Protein AF-0000000086159172 (afdb_homodimer)

Radius of gyration: 31.82 Å; Cα contacts (8 Å, |Δi|>4): 188; chains: 2; bounding box: 54×98×52 Å

InterPro domains:
  IPR008560 Protein of unknown function DUF842, eukaryotic [PF05811] (3-133)
  IPR008560 Protein of unknown function DUF842, eukaryotic [PTHR21096] (3-138)

Structure (mmCIF, N/CA/C/O backbone):
data_AF-0000000086159172-model_v1
#
loop_
_entity.id
_entity.type
_entity.pdbx_description
1 polymer 'Protein FAM136A'
#
loop_
_atom_site.group_PDB
_atom_site.id
_atom_site.type_symbol
_atom_site.label_atom_id
_atom_site.label_alt_id
_atom_site.label_comp_id
_atom_site.label_asym_id
_atom_site.label_entity_id
_atom_site.label_seq_id
_atom_site.pdbx_PDB_ins_code
_atom_site.Cartn_x
_atom_site.Cartn_y
_atom_site.Cartn_z
_atom_site.occupancy
_atom_site.B_iso_or_equiv
_atom_site.auth_seq_id
_atom_site.auth_comp_id
_atom_site.auth_asym_id
_atom_site.auth_atom_id
_atom_site.pdbx_PDB_model_num
ATOM 1 N N . MET A 1 1 ? -4.656 -37.125 -6.117 1 74.31 1 MET A N 1
ATOM 2 C CA . MET A 1 1 ? -3.426 -37.281 -6.883 1 74.31 1 MET A CA 1
ATOM 3 C C . MET A 1 1 ? -3.305 -36.25 -7.977 1 74.31 1 MET A C 1
ATOM 5 O O . MET A 1 1 ? -2.395 -35.406 -7.941 1 74.31 1 MET A O 1
ATOM 9 N N . ALA A 1 2 ? -4.344 -36 -8.891 1 80.5 2 ALA A N 1
ATOM 10 C CA . ALA A 1 2 ? -4.266 -35.094 -10.016 1 80.5 2 ALA A CA 1
ATOM 11 C C . ALA A 1 2 ? -4.277 -33.625 -9.539 1 80.5 2 ALA A C 1
ATOM 13 O O . ALA A 1 2 ? -3.488 -32.812 -10.016 1 80.5 2 ALA A O 1
ATOM 14 N N . GLU A 1 3 ? -4.879 -33.344 -8.484 1 85.56 3 GLU A N 1
ATOM 15 C CA . GLU A 1 3 ? -4.984 -32 -7.934 1 85.56 3 GLU A CA 1
ATOM 16 C C . GLU A 1 3 ? -3.68 -31.578 -7.273 1 85.56 3 GLU A C 1
ATOM 18 O O . GLU A 1 3 ? -3.277 -30.406 -7.375 1 85.56 3 GLU A O 1
ATOM 23 N N . GLN A 1 4 ? -3.086 -32.5 -6.629 1 91.5 4 GLN A N 1
ATOM 24 C CA . GLN A 1 4 ? -1.819 -32.219 -5.973 1 91.5 4 GLN A CA 1
ATOM 25 C C . GLN A 1 4 ? -0.724 -31.922 -6.996 1 91.5 4 GLN A C 1
ATOM 27 O O . GLN A 1 4 ? 0.09 -31.016 -6.809 1 91.5 4 GLN A O 1
ATOM 32 N N . LYS A 1 5 ? -0.8 -32.75 -8.031 1 92.62 5 LYS A N 1
ATOM 33 C CA . LYS A 1 5 ? 0.152 -32.562 -9.117 1 92.62 5 LYS A CA 1
ATOM 34 C C . LYS A 1 5 ? -0.002 -31.156 -9.727 1 92.62 5 LYS A C 1
ATOM 36 O O . LYS A 1 5 ? 0.991 -30.484 -9.992 1 92.62 5 LYS A O 1
ATOM 41 N N . LEU A 1 6 ? -1.198 -30.766 -9.891 1 93.88 6 LEU A N 1
ATOM 42 C CA . LEU A 1 6 ? -1.501 -29.438 -10.438 1 93.88 6 LEU A CA 1
ATOM 43 C C . LEU A 1 6 ? -1.021 -28.344 -9.492 1 93.88 6 LEU A C 1
ATOM 45 O O . LEU A 1 6 ? -0.331 -27.406 -9.922 1 93.88 6 LEU A O 1
ATOM 49 N N . ASN A 1 7 ? -1.371 -28.438 -8.227 1 94.31 7 ASN A N 1
ATOM 50 C CA . ASN A 1 7 ? -0.978 -27.438 -7.242 1 94.31 7 ASN A CA 1
ATOM 51 C C . ASN A 1 7 ? 0.54 -27.328 -7.125 1 94.31 7 ASN A C 1
ATOM 53 O O . ASN A 1 7 ? 1.082 -26.234 -7 1 94.31 7 ASN A O 1
ATOM 57 N N . ASP A 1 8 ? 1.201 -28.484 -7.211 1 95.5 8 ASP A N 1
ATOM 58 C CA . ASP A 1 8 ? 2.66 -28.484 -7.137 1 95.5 8 ASP A CA 1
ATOM 59 C C . ASP A 1 8 ? 3.279 -27.812 -8.352 1 95.5 8 ASP A C 1
ATOM 61 O O . ASP A 1 8 ? 4.227 -27.031 -8.219 1 95.5 8 ASP A O 1
ATOM 65 N N . ALA A 1 9 ? 2.73 -28.125 -9.461 1 95.44 9 ALA A N 1
ATOM 66 C CA . ALA A 1 9 ? 3.256 -27.547 -10.688 1 95.44 9 ALA A CA 1
ATOM 67 C C . ALA A 1 9 ? 3.045 -26.047 -10.719 1 95.44 9 ALA A C 1
ATOM 69 O O . ALA A 1 9 ? 3.945 -25.281 -11.102 1 95.44 9 ALA A O 1
ATOM 70 N N . VAL A 1 10 ? 1.89 -25.594 -10.312 1 95.56 10 VAL A N 1
ATOM 71 C CA . VAL A 1 10 ? 1.586 -24.172 -10.258 1 95.56 10 VAL A CA 1
ATOM 72 C C . VAL A 1 10 ? 2.514 -23.484 -9.258 1 95.56 10 VAL A C 1
ATOM 74 O O . VAL A 1 10 ? 3.062 -22.422 -9.539 1 95.56 10 VAL A O 1
ATOM 77 N N . SER A 1 11 ? 2.701 -24.078 -8.109 1 94.81 11 SER A N 1
ATOM 78 C CA . SER A 1 11 ? 3.58 -23.531 -7.086 1 94.81 11 SER A CA 1
ATOM 79 C C . SER A 1 11 ? 5.012 -23.406 -7.594 1 94.81 11 SER A C 1
ATOM 81 O O . SER A 1 11 ? 5.684 -22.391 -7.344 1 94.81 11 SER A O 1
ATOM 83 N N . LYS A 1 12 ? 5.43 -24.438 -8.273 1 94.62 12 LYS A N 1
ATOM 84 C CA . LYS A 1 12 ? 6.777 -24.422 -8.836 1 94.62 12 LYS A CA 1
ATOM 85 C C . LYS A 1 12 ? 6.926 -23.312 -9.875 1 94.62 12 LYS A C 1
ATOM 87 O O . LYS A 1 12 ? 7.941 -22.609 -9.898 1 94.62 12 LYS A O 1
ATOM 92 N N . MET A 1 13 ? 5.926 -23.172 -10.656 1 94.44 13 MET A N 1
ATOM 93 C CA . MET A 1 13 ? 5.949 -22.094 -11.648 1 94.44 13 MET A CA 1
ATOM 94 C C . MET A 1 13 ? 5.977 -20.734 -10.977 1 94.44 13 MET A C 1
ATOM 96 O O . MET A 1 13 ? 6.754 -19.859 -11.367 1 94.44 13 MET A O 1
ATOM 100 N N . MET A 1 14 ? 5.176 -20.547 -10.016 1 94.56 14 MET A N 1
ATOM 101 C CA . MET A 1 14 ? 5.113 -19.281 -9.289 1 94.56 14 MET A CA 1
ATOM 102 C C . MET A 1 14 ? 6.445 -18.969 -8.617 1 94.56 14 MET A C 1
ATOM 104 O O . MET A 1 14 ? 6.879 -17.812 -8.602 1 94.56 14 MET A O 1
ATOM 108 N N . ASP A 1 15 ? 7.035 -19.969 -8.086 1 93.69 15 ASP A N 1
ATOM 109 C CA . ASP A 1 15 ? 8.336 -19.797 -7.441 1 93.69 15 ASP A CA 1
ATOM 110 C C . ASP A 1 15 ? 9.398 -19.406 -8.453 1 93.69 15 ASP A C 1
ATOM 112 O O . ASP A 1 15 ? 10.203 -18.5 -8.195 1 93.69 15 ASP A O 1
ATOM 116 N N . SER A 1 16 ? 9.352 -20.078 -9.5 1 93.06 16 SER A N 1
ATOM 117 C CA . SER A 1 16 ? 10.289 -19.75 -10.57 1 93.06 16 SER A CA 1
ATOM 118 C C . SER A 1 16 ? 10.086 -18.328 -11.062 1 93.06 16 SER A C 1
ATOM 120 O O . SER A 1 16 ? 11.047 -17.562 -11.188 1 93.06 16 SER A O 1
ATOM 122 N N . LEU A 1 17 ? 8.875 -17.953 -11.281 1 93.94 17 LEU A N 1
ATOM 123 C CA . LEU A 1 17 ? 8.531 -16.609 -11.727 1 93.94 17 LEU A CA 1
ATOM 124 C C . LEU A 1 17 ? 8.984 -15.562 -10.703 1 93.94 17 LEU A C 1
ATOM 126 O O . LEU A 1 17 ? 9.547 -14.531 -11.07 1 93.94 17 LEU A O 1
ATOM 130 N N . ASP A 1 18 ? 8.742 -15.828 -9.516 1 93.62 18 ASP A N 1
ATOM 131 C CA . ASP A 1 18 ? 9.133 -14.914 -8.445 1 93.62 18 ASP A CA 1
ATOM 132 C C . ASP A 1 18 ? 10.648 -14.719 -8.406 1 93.62 18 ASP A C 1
ATOM 134 O O . ASP A 1 18 ? 11.133 -13.586 -8.453 1 93.62 18 ASP A O 1
ATOM 138 N N . ARG A 1 19 ? 11.359 -15.781 -8.461 1 93.12 19 ARG A N 1
ATOM 139 C CA . ARG A 1 19 ? 12.812 -15.758 -8.281 1 93.12 19 ARG A CA 1
ATOM 140 C C . ARG A 1 19 ? 13.5 -15.203 -9.523 1 93.12 19 ARG A C 1
ATOM 142 O O . ARG A 1 19 ? 14.453 -14.422 -9.414 1 93.12 19 ARG A O 1
ATOM 149 N N . LYS A 1 20 ? 12.93 -15.516 -10.586 1 91.94 20 LYS A N 1
ATOM 150 C CA . LYS A 1 20 ? 13.664 -15.203 -11.805 1 91.94 20 LYS A CA 1
ATOM 151 C C . LYS A 1 20 ? 13.203 -13.867 -12.398 1 91.94 20 LYS A C 1
ATOM 153 O O . LYS A 1 20 ? 13.953 -13.211 -13.117 1 91.94 20 LYS A O 1
ATOM 158 N N . VAL A 1 21 ? 12.016 -13.516 -12.047 1 92.75 21 VAL A N 1
ATOM 159 C CA . VAL A 1 21 ? 11.469 -12.398 -12.805 1 92.75 21 VAL A CA 1
ATOM 160 C C . VAL A 1 21 ? 10.969 -11.32 -11.852 1 92.75 21 VAL A C 1
ATOM 162 O O . VAL A 1 21 ? 11.438 -10.18 -11.875 1 92.75 21 VAL A O 1
ATOM 165 N N . LEU A 1 22 ? 10.086 -11.625 -10.945 1 94 22 LEU A N 1
ATOM 166 C CA . LEU A 1 22 ? 9.312 -10.648 -10.195 1 94 22 LEU A CA 1
ATOM 167 C C . LEU A 1 22 ? 10.172 -9.984 -9.125 1 94 22 LEU A C 1
ATOM 169 O O . LEU A 1 22 ? 9.984 -8.805 -8.812 1 94 22 LEU A O 1
ATOM 173 N N . ARG A 1 23 ? 11.156 -10.656 -8.586 1 94.31 23 ARG A N 1
ATOM 174 C CA . ARG A 1 23 ? 11.992 -10.102 -7.531 1 94.31 23 ARG A CA 1
ATOM 175 C C . ARG A 1 23 ? 12.805 -8.914 -8.047 1 94.31 23 ARG A C 1
ATOM 177 O O . ARG A 1 23 ? 12.844 -7.859 -7.41 1 94.31 23 ARG A O 1
ATOM 184 N N . ASP A 1 24 ? 13.391 -9.156 -9.195 1 93.62 24 ASP A N 1
ATOM 185 C CA . ASP A 1 24 ? 14.188 -8.07 -9.766 1 93.62 24 ASP A CA 1
ATOM 186 C C . ASP A 1 24 ? 13.297 -6.879 -10.133 1 93.62 24 ASP A C 1
ATOM 188 O O . ASP A 1 24 ? 13.703 -5.727 -9.961 1 93.62 24 ASP A O 1
ATOM 192 N N . PHE A 1 25 ? 12.203 -7.219 -10.641 1 94.12 25 PHE A N 1
ATOM 193 C CA . PHE A 1 25 ? 11.258 -6.172 -11 1 94.12 25 PHE A CA 1
ATOM 194 C C . PHE A 1 25 ? 10.812 -5.391 -9.773 1 94.12 25 PHE A C 1
ATOM 196 O O . PHE A 1 25 ? 10.805 -4.16 -9.781 1 94.12 25 PHE A O 1
ATOM 203 N N . GLN A 1 26 ? 10.43 -5.992 -8.688 1 94.75 26 GLN A N 1
ATOM 204 C CA . GLN A 1 26 ? 10.023 -5.367 -7.438 1 94.75 26 GLN A CA 1
ATOM 205 C C . GLN A 1 26 ? 11.148 -4.523 -6.852 1 94.75 26 GLN A C 1
ATOM 207 O O . GLN A 1 26 ? 10.93 -3.387 -6.43 1 94.75 26 GLN A O 1
ATOM 212 N N . LYS A 1 27 ? 12.391 -5.113 -6.902 1 96.06 27 LYS A N 1
ATOM 213 C CA . LYS A 1 27 ? 13.555 -4.375 -6.41 1 96.06 27 LYS A CA 1
ATOM 214 C C . LYS A 1 27 ? 13.734 -3.068 -7.172 1 96.06 27 LYS A C 1
ATOM 216 O O . LYS A 1 27 ? 13.93 -2.012 -6.566 1 96.06 27 LYS A O 1
ATOM 221 N N . SER A 1 28 ? 13.711 -3.217 -8.445 1 95.31 28 SER A N 1
ATOM 222 C CA . SER A 1 28 ? 13.875 -2.023 -9.266 1 95.31 28 SER A CA 1
ATOM 223 C C . SER A 1 28 ? 12.82 -0.975 -8.938 1 95.31 28 SER A C 1
ATOM 225 O O . SER A 1 28 ? 13.094 0.226 -8.984 1 95.31 28 SER A O 1
ATOM 227 N N . GLY A 1 29 ? 11.57 -1.458 -8.688 1 95.38 29 GLY A N 1
ATOM 228 C CA . GLY A 1 29 ? 10.508 -0.55 -8.305 1 95.38 29 GLY A CA 1
ATOM 229 C C . GLY A 1 29 ? 10.797 0.192 -7.012 1 95.38 29 GLY A C 1
ATOM 230 O O . GLY A 1 29 ? 10.539 1.393 -6.91 1 95.38 29 GLY A O 1
ATOM 231 N N . TYR A 1 30 ? 11.328 -0.461 -6.031 1 96.75 30 TYR A N 1
ATOM 232 C CA . TYR A 1 30 ? 11.672 0.16 -4.758 1 96.75 30 TYR A CA 1
ATOM 233 C C . TYR A 1 30 ? 12.828 1.145 -4.926 1 96.75 30 TYR A C 1
ATOM 235 O O . TYR A 1 30 ? 12.812 2.229 -4.336 1 96.75 30 TYR A O 1
ATOM 243 N N . VAL A 1 31 ? 13.812 0.765 -5.742 1 97 31 VAL A N 1
ATOM 244 C CA . VAL A 1 31 ? 14.938 1.655 -6.023 1 97 31 VAL A CA 1
ATOM 245 C C . VAL A 1 31 ? 14.43 2.918 -6.715 1 97 31 VAL A C 1
ATOM 247 O O . VAL A 1 31 ? 14.844 4.031 -6.371 1 97 31 VAL A O 1
ATOM 250 N N . CYS A 1 32 ? 13.625 2.686 -7.656 1 96.38 32 CYS A N 1
ATOM 251 C CA . CYS A 1 32 ? 13.016 3.809 -8.359 1 96.38 32 CYS A CA 1
ATOM 252 C C . CYS A 1 32 ? 12.297 4.734 -7.383 1 96.38 32 CYS A C 1
ATOM 254 O O . CYS A 1 32 ? 12.477 5.949 -7.43 1 96.38 32 CYS A O 1
ATOM 256 N N . ALA A 1 33 ? 11.453 4.195 -6.477 1 96.94 33 ALA A N 1
ATOM 257 C CA . ALA A 1 33 ? 10.703 4.977 -5.496 1 96.94 33 ALA A CA 1
ATOM 258 C C . ALA A 1 33 ? 11.648 5.75 -4.574 1 96.94 33 ALA A C 1
ATOM 260 O O . ALA A 1 33 ? 11.398 6.914 -4.262 1 96.94 33 ALA A O 1
ATOM 261 N N . ALA A 1 34 ? 12.742 5.109 -4.172 1 96.88 34 ALA A N 1
ATOM 262 C CA . ALA A 1 34 ? 13.719 5.773 -3.311 1 96.88 34 ALA A CA 1
ATOM 263 C C . ALA A 1 34 ? 14.328 6.988 -4.008 1 96.88 34 ALA A C 1
ATOM 265 O O . ALA A 1 34 ? 14.547 8.023 -3.377 1 96.88 34 ALA A O 1
ATOM 266 N N . LYS A 1 35 ? 14.539 6.891 -5.281 1 97.38 35 LYS A N 1
ATOM 267 C CA . LYS A 1 35 ? 15.172 7.957 -6.047 1 97.38 35 LYS A CA 1
ATOM 268 C C . LYS A 1 35 ? 14.281 9.195 -6.113 1 97.38 35 LYS A C 1
ATOM 270 O O . LYS A 1 35 ? 14.773 10.312 -6.297 1 97.38 35 LYS A O 1
ATOM 275 N N . CYS A 1 36 ? 12.969 9 -6.008 1 97.06 36 CYS A N 1
ATOM 276 C CA . CYS A 1 36 ? 12.047 10.125 -6.039 1 97.06 36 CYS A CA 1
ATOM 277 C C . CYS A 1 36 ? 12.344 11.102 -4.906 1 97.06 36 CYS A C 1
ATOM 279 O O . CYS A 1 36 ? 12.109 12.305 -5.043 1 97.06 36 CYS A O 1
ATOM 281 N N . PHE A 1 37 ? 12.93 10.664 -3.852 1 96.31 37 PHE A N 1
ATOM 282 C CA . PHE A 1 37 ? 13.133 11.469 -2.654 1 96.31 37 PHE A CA 1
ATOM 283 C C . PHE A 1 37 ? 14.477 12.195 -2.713 1 96.31 37 PHE A C 1
ATOM 285 O O . PHE A 1 37 ? 14.789 12.992 -1.831 1 96.31 37 PHE A O 1
ATOM 292 N N . ASP A 1 38 ? 15.227 11.93 -3.734 1 95.25 38 ASP A N 1
ATOM 293 C CA . ASP A 1 38 ? 16.5 12.625 -3.926 1 95.25 38 ASP A CA 1
ATOM 294 C C . ASP A 1 38 ? 16.266 14.023 -4.492 1 95.25 38 ASP A C 1
ATOM 296 O O . ASP A 1 38 ? 17.172 14.859 -4.484 1 95.25 38 ASP A O 1
ATOM 300 N N . ASN A 1 39 ? 15.031 14.203 -4.906 1 93.12 39 ASN A N 1
ATOM 301 C CA . ASN A 1 39 ? 14.695 15.516 -5.457 1 93.12 39 ASN A CA 1
ATOM 302 C C . ASN A 1 39 ? 14.211 16.469 -4.371 1 93.12 39 ASN A C 1
ATOM 304 O O . ASN A 1 39 ? 13.008 16.594 -4.129 1 93.12 39 ASN A O 1
ATOM 308 N N . LYS A 1 40 ? 15.086 17.312 -3.859 1 89.75 40 LYS A N 1
ATOM 309 C CA . LYS A 1 40 ? 14.82 18.141 -2.686 1 89.75 40 LYS A CA 1
ATOM 310 C C . LYS A 1 40 ? 13.914 19.312 -3.035 1 89.75 40 LYS A C 1
ATOM 312 O O . LYS A 1 40 ? 13.234 19.859 -2.162 1 89.75 40 LYS A O 1
ATOM 317 N N . GLY A 1 41 ? 13.898 19.656 -4.289 1 91.19 41 GLY A N 1
ATOM 318 C CA . GLY A 1 41 ? 13.102 20.812 -4.699 1 91.19 41 GLY A CA 1
ATOM 319 C C . GLY A 1 41 ? 11.656 20.469 -4.984 1 91.19 41 GLY A C 1
ATOM 320 O O . GLY A 1 41 ? 10.812 21.359 -5.145 1 91.19 41 GLY A O 1
ATOM 321 N N . TRP A 1 42 ? 11.328 19.25 -5.031 1 93.69 42 TRP A N 1
ATOM 322 C CA . TRP A 1 42 ? 9.977 18.828 -5.355 1 93.69 42 TRP A CA 1
ATOM 323 C C . TRP A 1 42 ? 9.047 19 -4.164 1 93.69 42 TRP A C 1
ATOM 325 O O . TRP A 1 42 ? 9.469 18.906 -3.012 1 93.69 42 TRP A O 1
ATOM 335 N N . ASN A 1 43 ? 7.867 19.344 -4.461 1 92.38 43 ASN A N 1
ATOM 336 C CA . ASN A 1 43 ? 6.863 19.344 -3.406 1 92.38 43 ASN A CA 1
ATOM 337 C C . ASN A 1 43 ? 6.285 17.953 -3.182 1 92.38 43 ASN A C 1
ATOM 339 O O . ASN A 1 43 ? 6.637 17 -3.889 1 92.38 43 ASN A O 1
ATOM 343 N N . THR A 1 44 ? 5.387 17.797 -2.264 1 90.38 44 THR A N 1
ATOM 344 C CA . THR A 1 44 ? 4.836 16.516 -1.859 1 90.38 44 THR A CA 1
ATOM 345 C C . THR A 1 44 ? 4.105 15.844 -3.021 1 90.38 44 THR A C 1
ATOM 347 O O . THR A 1 44 ? 4.223 14.633 -3.229 1 90.38 44 THR A O 1
ATOM 350 N N . GLU A 1 45 ? 3.354 16.609 -3.721 1 92.88 45 GLU A N 1
AT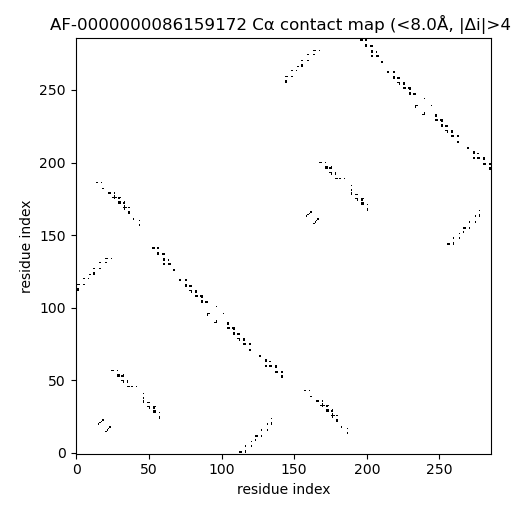OM 351 C CA . GLU A 1 45 ? 2.582 16.078 -4.836 1 92.88 45 GLU A CA 1
ATOM 352 C C . GLU A 1 45 ? 3.498 15.523 -5.926 1 92.88 45 GLU A C 1
ATOM 354 O O . GLU A 1 45 ? 3.24 14.445 -6.477 1 92.88 45 GLU A O 1
ATOM 359 N N . GLN A 1 46 ? 4.531 16.234 -6.203 1 95.62 46 GLN A N 1
ATOM 360 C CA . GLN A 1 46 ? 5.5 15.797 -7.203 1 95.62 46 GLN A CA 1
ATOM 361 C C . GLN A 1 46 ? 6.168 14.492 -6.777 1 95.62 4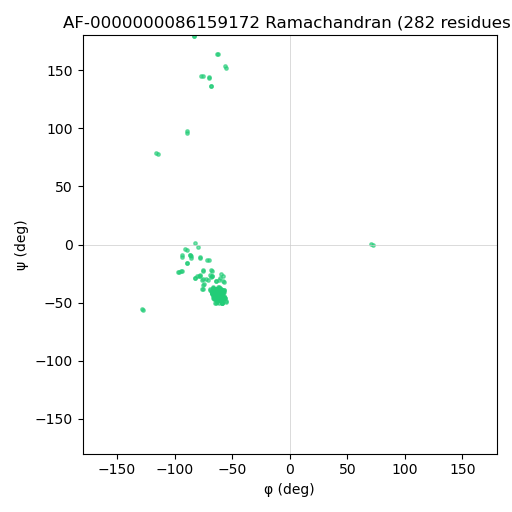6 GLN A C 1
ATOM 363 O O . GLN A 1 46 ? 6.344 13.578 -7.59 1 95.62 46 GLN A O 1
ATOM 368 N N . ILE A 1 47 ? 6.5 14.391 -5.531 1 95.75 47 ILE A N 1
ATOM 369 C CA . ILE A 1 47 ? 7.109 13.172 -5 1 95.75 47 ILE A CA 1
ATOM 370 C C . ILE A 1 47 ? 6.113 12.023 -5.074 1 95.75 47 ILE A C 1
ATOM 372 O O . ILE A 1 47 ? 6.453 10.93 -5.531 1 95.75 47 ILE A O 1
ATOM 376 N N . GLN A 1 48 ? 4.883 12.289 -4.656 1 93.88 48 GLN A N 1
ATOM 377 C CA . GLN A 1 48 ? 3.846 11.266 -4.699 1 93.88 48 GLN A CA 1
ATOM 378 C C . GLN A 1 48 ? 3.627 10.766 -6.121 1 93.88 48 GLN A C 1
ATOM 380 O O . GLN A 1 48 ? 3.494 9.562 -6.348 1 93.88 48 GLN A O 1
ATOM 385 N N . ASN A 1 49 ? 3.596 11.625 -7.082 1 96.5 49 ASN A N 1
ATOM 386 C CA . ASN A 1 49 ? 3.443 11.25 -8.484 1 96.5 49 ASN A CA 1
ATOM 387 C C . ASN A 1 49 ? 4.617 10.398 -8.961 1 96.5 49 ASN A C 1
ATOM 389 O O . ASN A 1 49 ? 4.43 9.438 -9.711 1 96.5 49 ASN A O 1
ATOM 393 N N . CYS A 1 50 ? 5.789 10.805 -8.594 1 96.62 50 CYS A N 1
ATOM 394 C CA . CYS A 1 50 ? 6.992 10.047 -8.922 1 96.62 50 CYS A CA 1
ATOM 395 C C . CYS A 1 50 ? 6.922 8.641 -8.344 1 96.62 50 CYS A C 1
ATOM 397 O O . CYS A 1 50 ? 7.18 7.66 -9.055 1 96.62 50 CYS A O 1
ATOM 399 N N . VAL A 1 51 ? 6.562 8.508 -7.094 1 96.44 51 VAL A N 1
ATOM 400 C CA . VAL A 1 51 ? 6.461 7.211 -6.438 1 96.44 51 VAL A CA 1
ATOM 401 C C . VAL A 1 51 ? 5.395 6.363 -7.125 1 96.44 51 VAL A C 1
ATOM 403 O O . VAL A 1 51 ? 5.594 5.168 -7.355 1 96.44 51 VAL A O 1
ATOM 406 N N . GLU A 1 52 ? 4.32 6.969 -7.484 1 95.12 52 GLU A N 1
ATOM 407 C CA . GLU A 1 52 ? 3.248 6.262 -8.18 1 95.12 52 GLU A CA 1
ATOM 408 C C . GLU A 1 52 ? 3.723 5.723 -9.523 1 95.12 52 GLU A C 1
ATOM 410 O O . GLU A 1 52 ? 3.352 4.617 -9.922 1 95.12 52 GLU A O 1
ATOM 415 N N . ARG A 1 53 ? 4.504 6.477 -10.188 1 94 53 ARG A N 1
ATOM 416 C CA . ARG A 1 53 ? 5.051 6.047 -11.469 1 94 53 ARG A CA 1
ATOM 417 C C . ARG A 1 53 ? 5.965 4.84 -11.305 1 94 53 ARG A C 1
ATOM 419 O O . ARG A 1 53 ? 6.074 4.008 -12.203 1 94 53 ARG A O 1
ATOM 426 N N . CYS A 1 54 ? 6.586 4.82 -10.164 1 94.25 54 CYS A N 1
ATOM 427 C CA . CYS A 1 54 ? 7.469 3.697 -9.883 1 94.25 54 CYS A CA 1
ATOM 428 C C . CYS A 1 54 ? 6.668 2.465 -9.477 1 94.25 54 CYS A C 1
ATOM 430 O O . CYS A 1 54 ? 7.105 1.334 -9.703 1 94.25 54 CYS A O 1
ATOM 432 N N . GLN A 1 55 ? 5.504 2.654 -8.922 1 92.56 55 GLN A N 1
ATOM 433 C CA . GLN A 1 55 ? 4.727 1.547 -8.375 1 92.56 55 GLN A CA 1
ATOM 434 C C . GLN A 1 55 ? 3.742 1.006 -9.414 1 92.56 55 GLN A C 1
ATOM 436 O O . GLN A 1 55 ? 3.365 -0.167 -9.359 1 92.56 55 GLN A O 1
ATOM 441 N N . MET A 1 56 ? 3.396 1.818 -10.391 1 92.81 56 MET A N 1
ATOM 442 C CA . MET A 1 56 ? 2.346 1.48 -11.352 1 92.81 56 MET A CA 1
ATOM 443 C C . MET A 1 56 ? 2.738 0.262 -12.18 1 92.81 56 MET A C 1
ATOM 445 O O . MET A 1 56 ? 1.932 -0.651 -12.367 1 92.81 56 MET A O 1
ATOM 449 N N . PRO A 1 57 ? 3.969 0.163 -12.648 1 92.81 57 PRO A N 1
ATOM 450 C CA . PRO A 1 57 ? 4.344 -1.02 -13.422 1 92.81 57 PRO A CA 1
ATOM 451 C C . PRO A 1 57 ? 4.16 -2.32 -12.648 1 92.81 57 PRO A C 1
ATOM 453 O O . PRO A 1 57 ? 3.693 -3.316 -13.203 1 92.81 57 PRO A O 1
ATOM 456 N N . MET A 1 58 ? 4.504 -2.303 -11.391 1 91.12 58 MET A N 1
ATOM 457 C CA . MET A 1 58 ? 4.336 -3.492 -10.562 1 91.12 58 MET A CA 1
ATOM 458 C C . MET A 1 58 ? 2.865 -3.871 -10.445 1 91.12 58 MET A C 1
ATOM 460 O O . MET A 1 58 ? 2.516 -5.051 -10.523 1 91.12 58 MET A O 1
ATOM 464 N N . GLN A 1 59 ? 2.07 -2.895 -10.305 1 92.75 59 GLN A N 1
ATOM 465 C CA . GLN A 1 59 ? 0.636 -3.143 -10.219 1 92.75 59 GLN A CA 1
ATOM 466 C C . GLN A 1 59 ? 0.098 -3.723 -11.523 1 92.75 59 GLN A C 1
ATOM 468 O O . GLN A 1 59 ? -0.742 -4.625 -11.508 1 92.75 59 GLN A O 1
ATOM 473 N N . GLN A 1 60 ? 0.595 -3.256 -12.586 1 92.56 60 GLN A N 1
ATOM 474 C CA . GLN A 1 60 ? 0.168 -3.75 -13.891 1 92.56 60 GLN A CA 1
ATOM 475 C C . GLN A 1 60 ? 0.551 -5.215 -14.078 1 92.56 60 GLN A C 1
ATOM 477 O O . GLN A 1 60 ? -0.264 -6.023 -14.531 1 92.56 60 GLN A O 1
ATOM 482 N N . VAL A 1 61 ? 1.752 -5.496 -13.719 1 94.38 61 VAL A N 1
ATOM 483 C CA . VAL A 1 61 ? 2.232 -6.867 -13.867 1 94.38 61 VAL A CA 1
ATOM 484 C C . VAL A 1 61 ? 1.44 -7.793 -12.945 1 94.38 61 VAL A C 1
ATOM 486 O O . VAL A 1 61 ? 1.075 -8.906 -13.336 1 94.38 61 VAL A O 1
ATOM 489 N N . GLN A 1 62 ? 1.184 -7.359 -11.781 1 93.31 62 GLN A N 1
ATOM 490 C CA . GLN A 1 62 ? 0.389 -8.141 -10.844 1 93.31 62 GLN A CA 1
ATOM 491 C C . GLN A 1 62 ? -1.017 -8.391 -11.383 1 93.31 62 GLN A C 1
ATOM 493 O O . GLN A 1 62 ? -1.549 -9.492 -11.258 1 93.31 62 GLN A O 1
ATOM 498 N N . GLY A 1 63 ? -1.556 -7.309 -11.945 1 94.31 63 GLY A N 1
ATOM 499 C CA . GLY A 1 63 ? -2.852 -7.477 -12.586 1 94.31 63 GLY A CA 1
ATOM 500 C C . GLY A 1 63 ? -2.826 -8.461 -13.742 1 94.31 63 GLY A C 1
ATOM 501 O O . GLY A 1 63 ? -3.709 -9.312 -13.859 1 94.31 63 GLY A O 1
ATOM 502 N N . TYR A 1 64 ? -1.833 -8.391 -14.594 1 94.62 64 TYR A N 1
ATOM 503 C CA . TYR A 1 64 ? -1.664 -9.297 -15.719 1 94.62 64 TYR A CA 1
ATOM 504 C C . TYR A 1 64 ? -1.555 -10.742 -15.242 1 94.62 64 TYR A C 1
ATOM 506 O O . TYR A 1 64 ? -2.23 -11.633 -15.773 1 94.62 64 TYR A O 1
ATOM 514 N N . LEU A 1 65 ? -0.686 -10.977 -14.281 1 95.56 65 LEU A N 1
ATOM 515 C CA . LEU A 1 65 ? -0.49 -12.312 -13.719 1 95.56 65 LEU A CA 1
ATOM 516 C C . LEU A 1 65 ? -1.799 -12.867 -13.172 1 95.56 65 LEU A C 1
ATOM 518 O O . LEU A 1 65 ? -2.131 -14.031 -13.406 1 95.56 65 LEU A O 1
ATOM 522 N N . GLN A 1 66 ? -2.527 -12.047 -12.43 1 95.44 66 GLN A N 1
ATOM 523 C CA . GLN A 1 66 ? -3.811 -12.469 -11.875 1 95.44 66 GLN A CA 1
ATOM 524 C C . GLN A 1 66 ? -4.777 -12.875 -12.984 1 95.44 66 GLN A C 1
ATOM 526 O O . GLN A 1 66 ? -5.477 -13.891 -12.867 1 95.44 66 GLN A O 1
ATOM 531 N N . ASN A 1 67 ? -4.789 -12.109 -14.016 1 96.19 67 ASN A N 1
ATOM 532 C CA . ASN A 1 67 ? -5.66 -12.414 -15.148 1 96.19 67 ASN A CA 1
ATOM 533 C C . ASN A 1 67 ? -5.27 -13.727 -15.82 1 96.19 67 ASN A C 1
ATOM 535 O O . ASN A 1 67 ? -6.133 -14.531 -16.172 1 96.19 67 ASN A O 1
ATOM 539 N N . GLU A 1 68 ? -3.99 -13.914 -15.992 1 95.75 68 GLU A N 1
ATOM 540 C CA . GLU A 1 68 ? -3.5 -15.156 -16.578 1 95.75 68 GLU A CA 1
ATOM 541 C C . GLU A 1 68 ? -3.891 -16.359 -15.727 1 95.75 68 GLU A C 1
ATOM 543 O O . GLU A 1 68 ? -4.328 -17.391 -16.25 1 95.75 68 GLU A O 1
ATOM 548 N N . MET A 1 69 ? -3.783 -16.203 -14.461 1 95.5 69 MET A N 1
ATOM 549 C CA . MET A 1 69 ? -4.113 -17.297 -13.539 1 95.5 69 MET A CA 1
ATOM 550 C C . MET A 1 69 ? -5.613 -17.562 -13.539 1 95.5 69 MET A C 1
ATOM 552 O O . MET A 1 69 ? -6.039 -18.719 -13.477 1 95.5 69 MET A O 1
ATOM 556 N N . GLN A 1 70 ? -6.359 -16.516 -13.609 1 96.56 70 GLN A N 1
ATOM 557 C CA . GLN A 1 70 ? -7.809 -16.672 -13.68 1 96.56 70 GLN A CA 1
ATOM 558 C C . GLN A 1 70 ? -8.219 -17.406 -14.953 1 96.56 70 GLN A C 1
ATOM 560 O O . GLN A 1 70 ? -9.07 -18.312 -14.906 1 96.56 70 GLN A O 1
ATOM 565 N N . SER A 1 71 ? -7.641 -17.031 -16.031 1 96.06 71 SER A N 1
ATOM 566 C CA . SER A 1 71 ? -7.902 -17.703 -17.297 1 96.06 71 SER A CA 1
ATOM 567 C C . SER A 1 71 ? -7.535 -19.188 -17.219 1 96.06 71 SER A C 1
ATOM 569 O O . SER A 1 71 ? -8.305 -20.047 -17.656 1 96.06 71 SER A O 1
ATOM 571 N N . PHE A 1 72 ? -6.375 -19.453 -16.672 1 96.75 72 PHE A N 1
ATOM 572 C CA . PHE A 1 72 ? -5.922 -20.828 -16.484 1 96.75 72 PHE A CA 1
ATOM 573 C C . PHE A 1 72 ? -6.934 -21.625 -15.672 1 96.75 72 PHE A C 1
ATOM 575 O O . PHE A 1 72 ? -7.32 -22.734 -16.062 1 96.75 72 PHE A O 1
ATOM 582 N N . GLN A 1 73 ? -7.387 -21.078 -14.633 1 94.75 73 GLN A N 1
ATOM 583 C CA . GLN A 1 73 ? -8.336 -21.75 -13.75 1 94.75 73 GLN A CA 1
ATOM 584 C C . GLN A 1 73 ? -9.68 -21.938 -14.438 1 94.75 73 GLN A C 1
ATOM 586 O O . GLN A 1 73 ? -10.32 -22.984 -14.281 1 94.75 73 GLN A O 1
ATOM 591 N N . ASN A 1 74 ? -10.156 -20.906 -15.188 1 96.69 74 ASN A N 1
ATOM 592 C CA . ASN A 1 74 ? -11.406 -21 -15.938 1 96.69 74 ASN A CA 1
ATOM 593 C C . ASN A 1 74 ? -11.359 -22.141 -16.953 1 96.69 74 ASN A C 1
ATOM 595 O O . ASN A 1 74 ? -12.32 -22.891 -17.094 1 96.69 74 ASN A O 1
ATOM 599 N N . ARG A 1 75 ? -10.266 -22.25 -17.641 1 95.62 75 ARG A N 1
ATOM 600 C CA . ARG A 1 75 ? -10.094 -23.312 -18.625 1 95.62 75 ARG A CA 1
ATOM 601 C C . ARG A 1 75 ? -10.109 -24.688 -17.969 1 95.62 75 ARG A C 1
ATOM 603 O O . ARG A 1 75 ? -10.727 -25.625 -18.484 1 95.62 75 ARG A O 1
ATOM 610 N N . LEU A 1 76 ? -9.438 -24.781 -16.859 1 95.06 76 LEU A N 1
ATOM 611 C CA . LEU A 1 76 ? -9.43 -26.031 -16.109 1 95.06 76 LEU A CA 1
ATOM 612 C C . LEU A 1 76 ? -10.828 -26.391 -15.641 1 95.06 76 LEU A C 1
ATOM 614 O O . LEU A 1 76 ? -11.234 -27.562 -15.719 1 95.06 76 LEU A O 1
ATOM 618 N N . GLN A 1 77 ? -11.547 -25.438 -15.141 1 95.38 77 GLN A N 1
ATOM 619 C CA . GLN A 1 77 ? -12.914 -25.656 -14.672 1 95.38 77 GLN A CA 1
ATOM 620 C C . GLN A 1 77 ? -13.812 -26.125 -15.805 1 95.38 77 GLN A C 1
ATOM 622 O O . GLN A 1 77 ? -14.625 -27.031 -15.617 1 95.38 77 GLN A O 1
ATOM 627 N N . ARG A 1 78 ? -13.68 -25.516 -16.969 1 96.25 78 ARG A N 1
ATOM 628 C CA . ARG A 1 78 ? -14.461 -25.938 -18.125 1 96.25 78 ARG A CA 1
ATOM 629 C C . ARG A 1 78 ? -14.164 -27.391 -18.484 1 96.25 78 ARG A C 1
ATOM 631 O O . ARG A 1 78 ? -15.086 -28.156 -18.781 1 96.25 78 ARG A O 1
ATOM 638 N N . CYS A 1 79 ? -12.906 -27.719 -18.484 1 96 79 CYS A N 1
ATOM 639 C CA . CYS A 1 79 ? -12.508 -29.094 -18.766 1 96 79 CYS A CA 1
ATOM 640 C C . CYS A 1 79 ? -13.125 -30.047 -17.766 1 96 79 CYS A C 1
ATOM 642 O O . CYS A 1 79 ? -13.633 -31.109 -18.125 1 96 79 CYS A O 1
ATOM 644 N N . ALA A 1 80 ? -13.141 -29.656 -16.453 1 94.44 80 ALA A N 1
ATOM 645 C CA . ALA A 1 80 ? -13.703 -30.484 -15.391 1 94.44 80 ALA A CA 1
ATOM 646 C C . ALA A 1 80 ? -15.219 -30.641 -15.562 1 94.44 80 ALA A C 1
ATOM 648 O O . ALA A 1 80 ? -15.766 -31.719 -15.328 1 94.44 80 ALA A O 1
ATOM 649 N N . MET A 1 81 ? -15.883 -29.609 -15.961 1 96 81 MET A N 1
ATOM 650 C CA . MET A 1 81 ? -17.312 -29.641 -16.188 1 96 81 MET A CA 1
ATOM 651 C C . MET A 1 81 ? -17.656 -30.594 -17.344 1 96 81 MET A C 1
ATOM 653 O O . MET A 1 81 ? -18.672 -31.281 -17.297 1 96 81 MET A O 1
ATOM 657 N N . GLU A 1 82 ? -16.828 -30.625 -18.406 1 96.06 82 GLU A N 1
ATOM 658 C CA . GLU A 1 82 ? -17.016 -31.578 -19.516 1 96.06 82 GLU A CA 1
ATOM 659 C C . GLU A 1 82 ? -16.938 -33.031 -19.031 1 96.06 82 GLU A C 1
ATOM 661 O O . GLU A 1 82 ? -17.719 -33.875 -19.453 1 96.06 82 GLU A O 1
ATOM 666 N N . CYS A 1 83 ? -15.984 -33.281 -18.109 1 95.19 83 CYS A N 1
ATOM 667 C CA . CYS A 1 83 ? -15.883 -34.594 -17.531 1 95.19 83 CYS A CA 1
ATOM 668 C C . CYS A 1 83 ? -17.141 -34.938 -16.734 1 95.19 83 CYS A C 1
ATOM 670 O O . CYS A 1 83 ? -17.641 -36.062 -16.812 1 95.19 83 CYS A O 1
ATOM 672 N N . GLN A 1 84 ? -17.703 -34.031 -16.047 1 94.06 84 GLN A N 1
ATOM 673 C CA . GLN A 1 84 ? -18.922 -34.25 -15.281 1 94.06 84 GLN A CA 1
ATOM 674 C C . GLN A 1 84 ? -20.109 -34.531 -16.203 1 94.06 84 GLN A C 1
ATOM 676 O O . GLN A 1 84 ? -20.906 -35.406 -15.938 1 94.06 84 GLN A O 1
ATOM 681 N N . ASP A 1 85 ? -20.234 -33.719 -17.25 1 95.5 85 ASP A N 1
ATOM 682 C CA . ASP A 1 85 ? -21.297 -33.938 -18.234 1 95.5 85 ASP A CA 1
ATOM 683 C C . ASP A 1 85 ? -21.219 -35.312 -18.859 1 95.5 85 ASP A C 1
ATOM 685 O O . ASP A 1 85 ? -22.219 -36 -18.984 1 95.5 85 ASP A O 1
ATOM 689 N N . ARG A 1 86 ? -19.984 -35.812 -19.188 1 94.25 86 ARG A N 1
ATOM 690 C CA . ARG A 1 86 ? -19.781 -37.156 -19.766 1 94.25 86 ARG A CA 1
ATOM 691 C C . ARG A 1 86 ? -20.219 -38.25 -18.781 1 94.25 86 ARG A C 1
ATOM 693 O O . ARG A 1 86 ? -20.812 -39.219 -19.172 1 94.25 86 ARG A O 1
ATOM 700 N N . ALA A 1 87 ? -19.906 -37.969 -17.5 1 92.69 87 ALA A N 1
ATOM 701 C CA . ALA A 1 87 ? -20.312 -38.906 -16.469 1 92.69 87 ALA A CA 1
ATOM 702 C C . ALA A 1 87 ? -21.844 -38.969 -16.359 1 92.69 87 ALA A C 1
ATOM 704 O O . ALA A 1 87 ? -22.422 -40.031 -16.266 1 92.69 87 ALA A O 1
ATOM 705 N N . ARG A 1 88 ? -22.453 -37.844 -16.438 1 91.5 88 ARG A N 1
ATOM 706 C CA . ARG A 1 88 ? -23.906 -37.781 -16.375 1 91.5 88 ARG A CA 1
ATOM 707 C C . ARG A 1 88 ? -24.547 -38.469 -17.578 1 91.5 88 ARG A C 1
ATOM 709 O O . ARG A 1 88 ? -25.547 -39.188 -17.438 1 91.5 88 ARG A O 1
ATOM 716 N N . ASP A 1 89 ? -23.984 -38.281 -18.703 1 92.19 89 ASP A N 1
ATOM 717 C CA . ASP A 1 89 ? -24.484 -38.875 -19.938 1 92.19 89 ASP A CA 1
ATOM 718 C C . ASP A 1 89 ? -24.328 -40.375 -19.953 1 92.19 89 ASP A C 1
ATOM 720 O O . ASP A 1 89 ? -25.016 -41.062 -20.703 1 92.19 89 ASP A O 1
ATOM 724 N N . SER A 1 90 ? -23.391 -40.906 -19.156 1 90.88 90 SER A N 1
ATOM 725 C CA . SER A 1 90 ? -23.141 -42.312 -19.109 1 90.88 90 SER A CA 1
ATOM 726 C C . SER A 1 90 ? -24.047 -43.031 -18.125 1 90.88 90 SER A C 1
ATOM 728 O O . SER A 1 90 ? -24.047 -44.25 -18.031 1 90.88 90 SER A O 1
ATOM 730 N N . MET A 1 91 ? -24.75 -42.188 -17.375 1 89.38 91 MET A N 1
ATOM 731 C CA . MET A 1 91 ? -25.703 -42.75 -16.422 1 89.38 91 MET A CA 1
ATOM 732 C C . MET A 1 91 ? -26.875 -43.406 -17.141 1 89.38 91 MET A C 1
ATOM 734 O O . MET A 1 91 ? -27.344 -42.875 -18.156 1 89.38 91 MET A O 1
ATOM 738 N N . PRO A 1 92 ? -27.219 -44.562 -16.641 1 86.94 92 PRO A N 1
ATOM 739 C CA . PRO A 1 92 ? -28.406 -45.188 -17.25 1 86.94 92 PRO A CA 1
ATOM 740 C C . PRO A 1 92 ? -29.625 -44.281 -17.219 1 86.94 92 PRO A C 1
ATOM 742 O O . PRO A 1 92 ? -29.734 -43.406 -16.359 1 86.94 92 PRO A O 1
ATOM 745 N N . SER A 1 93 ? -30.516 -44.531 -18.25 1 83.25 93 SER A N 1
ATOM 746 C CA . SER A 1 93 ? -31.703 -43.688 -18.422 1 83.25 93 SER A CA 1
ATOM 747 C C . SER A 1 93 ? -32.594 -43.75 -17.203 1 83.25 93 SER A C 1
ATOM 749 O O . SER A 1 93 ? -33.312 -42.812 -16.875 1 83.25 93 SER A O 1
ATOM 751 N N . ASN A 1 94 ? -32.5 -44.906 -16.562 1 83.31 94 ASN A N 1
ATOM 752 C CA . ASN A 1 94 ? -33.406 -45.062 -15.422 1 83.31 94 ASN A CA 1
ATOM 753 C C . ASN A 1 94 ? -32.844 -44.406 -14.172 1 83.31 94 ASN A C 1
ATOM 755 O O . ASN A 1 94 ? -33.5 -44.375 -13.125 1 83.31 94 ASN A O 1
ATOM 759 N N . GLY A 1 95 ? -31.578 -43.719 -14.219 1 73.75 95 GLY A N 1
ATOM 760 C CA . GLY A 1 95 ? -30.953 -42.969 -13.148 1 73.75 95 GLY A CA 1
ATOM 761 C C . GLY A 1 95 ? -30.453 -43.844 -12.016 1 73.75 95 GLY A C 1
ATOM 762 O O . GLY A 1 95 ? -30.078 -43.375 -10.953 1 73.75 95 GLY A O 1
ATOM 763 N N . ASN A 1 96 ? -30.656 -45.281 -12.164 1 82.56 96 ASN A N 1
ATOM 764 C CA . ASN A 1 96 ? -30.234 -46.219 -11.125 1 82.56 96 ASN A CA 1
ATOM 765 C C . ASN A 1 96 ? -29.141 -47.156 -11.609 1 82.56 96 ASN A C 1
ATOM 767 O O . ASN A 1 96 ? -29.375 -48.312 -11.898 1 82.56 96 ASN A O 1
ATOM 771 N N . PRO A 1 97 ? -28.016 -46.625 -11.625 1 84.62 97 PRO A N 1
ATOM 772 C CA . PRO A 1 97 ? -26.922 -47.469 -12.094 1 84.62 97 PRO A CA 1
ATOM 773 C C . PRO A 1 97 ? -26.578 -48.594 -11.109 1 84.62 97 PRO A C 1
ATOM 775 O O . PRO A 1 97 ? -26.734 -48.406 -9.898 1 84.62 97 PRO A O 1
ATOM 778 N N . SER A 1 98 ? -26.219 -49.781 -11.648 1 91.12 98 SER A N 1
ATOM 779 C CA . SER A 1 98 ? -25.688 -50.844 -10.805 1 91.12 98 SER A CA 1
ATOM 780 C C . SER A 1 98 ? -24.359 -50.406 -10.156 1 91.12 98 SER A C 1
ATOM 782 O O . SER A 1 98 ? -23.781 -49.406 -10.531 1 91.12 98 SER A O 1
ATOM 784 N N . GLU A 1 99 ? -23.938 -51.125 -9.117 1 91.44 99 GLU A N 1
ATOM 785 C CA . GLU A 1 99 ? -22.672 -50.812 -8.453 1 91.44 99 GLU A CA 1
ATOM 786 C C . GLU A 1 99 ? -21.5 -50.875 -9.438 1 91.44 99 GLU A C 1
ATOM 788 O O . GLU A 1 99 ? -20.594 -50.031 -9.391 1 91.44 99 GLU A O 1
ATOM 793 N N . ALA A 1 100 ? -21.641 -51.938 -10.305 1 92 100 ALA A N 1
ATOM 794 C CA . ALA A 1 100 ? -20.578 -52.094 -11.289 1 92 100 ALA A CA 1
ATOM 795 C C . ALA A 1 100 ? -20.578 -50.938 -12.289 1 92 100 ALA A C 1
ATOM 797 O O . ALA A 1 100 ? -19.516 -50.438 -12.672 1 92 100 ALA A O 1
ATOM 798 N N . GLN A 1 101 ? -21.719 -50.469 -12.711 1 89.12 101 GLN A N 1
ATOM 799 C CA . GLN A 1 101 ? -21.844 -49.344 -13.625 1 89.12 101 GLN A CA 1
ATOM 800 C C . GLN A 1 101 ? -21.344 -48.062 -12.992 1 89.12 101 GLN A C 1
ATOM 802 O O . GLN A 1 101 ? -20.609 -47.312 -13.633 1 89.12 101 GLN A O 1
ATOM 807 N N . MET A 1 102 ? -21.703 -47.844 -11.719 1 91.62 102 MET A N 1
ATOM 808 C CA . MET A 1 102 ? -21.281 -46.656 -11.008 1 91.62 102 MET A CA 1
ATOM 809 C C . MET A 1 102 ? -19.766 -46.625 -10.859 1 91.62 102 MET A C 1
ATOM 811 O O . MET A 1 102 ? -19.141 -45.562 -11 1 91.62 102 MET A O 1
ATOM 815 N N . ALA A 1 103 ? -19.203 -47.781 -10.555 1 93.62 103 ALA A N 1
ATOM 816 C CA . ALA A 1 103 ? -17.75 -47.875 -10.43 1 93.62 103 ALA A CA 1
ATOM 817 C C . ALA A 1 103 ? -17.062 -47.531 -11.75 1 93.62 103 ALA A C 1
ATOM 819 O O . ALA A 1 103 ? -16.016 -46.875 -11.758 1 93.62 103 ALA A O 1
ATOM 820 N N . GLY A 1 104 ? -17.641 -48 -12.828 1 93.38 104 GLY A N 1
ATOM 821 C CA . GLY A 1 104 ? -17.109 -47.688 -14.141 1 93.38 104 GLY A CA 1
ATOM 822 C C . GLY A 1 104 ? -17.172 -46.219 -14.477 1 93.38 104 GLY A C 1
ATOM 823 O O . GLY A 1 104 ? -16.203 -45.656 -14.992 1 93.38 104 GLY A O 1
ATOM 824 N N . ILE A 1 105 ? -18.266 -45.531 -14.164 1 92.81 105 ILE A N 1
ATOM 825 C CA . ILE A 1 105 ? -18.469 -44.125 -14.414 1 92.81 105 ILE A CA 1
ATOM 826 C C . ILE A 1 105 ? -17.469 -43.312 -13.594 1 92.81 105 ILE A C 1
ATOM 828 O O . ILE A 1 105 ? -16.875 -42.344 -14.094 1 92.81 105 ILE A O 1
ATOM 832 N N . GLU A 1 106 ? -17.297 -43.688 -12.352 1 91.94 106 GLU A N 1
ATOM 833 C CA . GLU A 1 106 ? -16.344 -42.969 -11.484 1 91.94 106 GLU A CA 1
ATOM 834 C C . GLU A 1 106 ? -14.922 -43.094 -12.016 1 91.94 106 GLU A C 1
ATOM 836 O O . GLU A 1 106 ? -14.172 -42.125 -11.984 1 91.94 106 GLU A O 1
ATOM 841 N N . LYS A 1 107 ? -14.586 -44.344 -12.461 1 94.94 107 LYS A N 1
ATOM 842 C CA . LYS A 1 107 ? -13.258 -44.562 -13.016 1 94.94 107 LYS A CA 1
ATOM 843 C C . LYS A 1 107 ? -13.039 -43.719 -14.266 1 94.94 107 LYS A C 1
ATOM 845 O O . LYS A 1 107 ? -11.977 -43.125 -14.438 1 94.94 107 LYS A O 1
ATOM 850 N N . ASP A 1 108 ? -14.039 -43.656 -15.109 1 93.75 108 ASP A N 1
ATOM 851 C CA . ASP A 1 108 ? -13.945 -42.875 -16.328 1 93.75 108 ASP A CA 1
ATOM 852 C C . ASP A 1 108 ? -13.844 -41.375 -16.016 1 93.75 108 ASP A C 1
ATOM 854 O O . ASP A 1 108 ? -13.102 -40.656 -16.688 1 93.75 108 ASP A O 1
ATOM 858 N N . MET A 1 109 ? -14.555 -40.906 -15.008 1 92.44 109 MET A N 1
ATOM 859 C CA . MET A 1 109 ? -14.516 -39.5 -14.594 1 92.44 109 MET A CA 1
ATOM 860 C C . MET A 1 109 ? -13.117 -39.125 -14.102 1 92.44 109 MET A C 1
ATOM 862 O O . MET A 1 109 ? -12.609 -38.062 -14.43 1 92.44 109 MET A O 1
ATOM 866 N N . GLN A 1 110 ? -12.523 -40 -13.32 1 93.06 110 GLN A N 1
ATOM 867 C CA . GLN A 1 110 ? -11.188 -39.75 -12.805 1 93.06 110 GLN A CA 1
ATOM 868 C C . GLN A 1 110 ? -10.164 -39.656 -13.938 1 93.06 110 GLN A C 1
ATOM 870 O O . GLN A 1 110 ? -9.281 -38.812 -13.914 1 93.06 110 GLN A O 1
ATOM 875 N N . LYS A 1 111 ? -10.312 -40.625 -14.867 1 95.31 111 LYS A N 1
ATOM 876 C CA . LYS A 1 111 ? -9.438 -40.594 -16.047 1 95.31 111 LYS A CA 1
ATOM 877 C C . LYS A 1 111 ? -9.602 -39.281 -16.812 1 95.31 111 LYS A C 1
ATOM 879 O O . LYS A 1 111 ? -8.617 -38.719 -17.266 1 95.31 111 LYS A O 1
ATOM 884 N N . CYS A 1 112 ? -10.773 -38.875 -16.969 1 95.06 112 CYS A N 1
ATOM 885 C CA . CYS A 1 112 ? -11.078 -37.625 -17.641 1 95.06 112 CYS A CA 1
ATOM 886 C C . CYS A 1 112 ? -10.453 -36.438 -16.922 1 95.06 112 CYS A C 1
ATOM 888 O O . CYS A 1 112 ? -9.805 -35.594 -17.547 1 95.06 112 CYS A O 1
ATOM 890 N N . PHE A 1 113 ? -10.578 -36.344 -15.562 1 93.56 113 PHE A N 1
ATOM 891 C CA . PHE A 1 113 ? -10.016 -35.25 -14.773 1 93.56 113 PHE A CA 1
ATOM 892 C C . PHE A 1 113 ? -8.5 -35.219 -14.891 1 93.56 113 PHE A C 1
ATOM 894 O O . PHE A 1 113 ? -7.902 -34.156 -15.016 1 93.56 113 PHE A O 1
ATOM 901 N N . ASN A 1 114 ? -7.945 -36.406 -14.875 1 95.56 114 ASN A N 1
ATOM 902 C CA . ASN A 1 114 ? -6.5 -36.5 -15.039 1 95.56 114 ASN A CA 1
ATOM 903 C C . ASN A 1 114 ? -6.055 -35.969 -16.406 1 95.56 114 ASN A C 1
ATOM 905 O O . ASN A 1 114 ? -5.012 -35.344 -16.516 1 95.56 114 ASN A O 1
ATOM 909 N N . GLY A 1 115 ? -6.867 -36.344 -17.406 1 95.44 115 GLY A N 1
ATOM 910 C CA . GLY A 1 115 ? -6.59 -35.812 -18.719 1 95.44 115 GLY A CA 1
ATOM 911 C C . GLY A 1 115 ? -6.637 -34.281 -18.75 1 95.44 115 GLY A C 1
ATOM 912 O O . GLY A 1 115 ? -5.789 -33.656 -19.391 1 95.44 115 GLY A O 1
ATOM 913 N N . CYS A 1 116 ? -7.555 -33.656 -18.047 1 94.94 116 CYS A N 1
ATOM 914 C CA . CYS A 1 116 ? -7.66 -32.219 -17.953 1 94.94 116 CYS A CA 1
ATOM 915 C C . CYS A 1 116 ? -6.414 -31.625 -17.297 1 94.94 116 CYS A C 1
ATOM 917 O O . CYS A 1 116 ? -5.84 -30.656 -17.812 1 94.94 116 CYS A O 1
ATOM 919 N N . VAL A 1 117 ? -6 -32.156 -16.188 1 94.94 117 VAL A N 1
ATOM 920 C CA . VAL A 1 117 ? -4.836 -31.672 -15.461 1 94.94 117 VAL A CA 1
ATOM 921 C C . VAL A 1 117 ? -3.596 -31.734 -16.344 1 94.94 117 VAL A C 1
ATOM 923 O O . VAL A 1 117 ? -2.857 -30.766 -16.469 1 94.94 117 VAL A O 1
ATOM 926 N N . ASP A 1 118 ? -3.428 -32.875 -17.031 1 95 118 ASP A N 1
ATOM 927 C CA . ASP A 1 118 ? -2.25 -33.094 -17.875 1 95 118 ASP A CA 1
ATOM 928 C C . ASP A 1 118 ? -2.205 -32.062 -19.016 1 95 118 ASP A C 1
ATOM 930 O O . ASP A 1 118 ? -1.148 -31.516 -19.312 1 95 118 ASP A O 1
ATOM 934 N N . THR A 1 119 ? -3.291 -31.875 -19.578 1 94.19 119 THR A N 1
ATOM 935 C CA . THR A 1 119 ? -3.381 -30.953 -20.703 1 94.19 119 THR A CA 1
ATOM 936 C C . THR A 1 119 ? -3.07 -29.531 -20.25 1 94.19 119 THR A C 1
ATOM 938 O O . THR A 1 119 ? -2.363 -28.781 -20.938 1 94.19 119 THR A O 1
ATOM 941 N N . HIS A 1 120 ? -3.527 -29.172 -19.094 1 94.69 120 HIS A N 1
ATOM 942 C CA . HIS A 1 120 ? -3.377 -27.797 -18.641 1 94.69 120 HIS A CA 1
ATOM 943 C C . HIS A 1 120 ? -1.995 -27.562 -18.047 1 94.69 120 HIS A C 1
ATOM 945 O O . HIS A 1 120 ? -1.483 -26.438 -18.094 1 94.69 120 HIS A O 1
ATOM 951 N N . LEU A 1 121 ? -1.371 -28.547 -17.5 1 95.62 121 LEU A N 1
ATOM 952 C CA . LEU A 1 121 ? 0.001 -28.438 -17.031 1 95.62 121 LEU A CA 1
ATOM 953 C C . LEU A 1 121 ? 0.942 -28.031 -18.156 1 95.62 121 LEU A C 1
ATOM 955 O O . LEU A 1 121 ? 1.917 -27.312 -17.922 1 95.62 121 LEU A O 1
ATOM 959 N N . LYS A 1 122 ? 0.578 -28.453 -19.312 1 95.06 122 LYS A N 1
ATOM 960 C CA . LYS A 1 122 ? 1.415 -28.156 -20.469 1 95.06 122 LYS A CA 1
ATOM 961 C C . LYS A 1 122 ? 1.334 -26.688 -20.844 1 95.06 122 LYS A C 1
ATOM 963 O O . LYS A 1 122 ? 2.166 -26.188 -21.609 1 95.06 122 LYS A O 1
ATOM 968 N N . LEU A 1 123 ? 0.412 -25.969 -20.328 1 94.81 123 LEU A N 1
ATOM 969 C CA . LEU A 1 123 ? 0.223 -24.547 -20.656 1 94.81 123 LEU A CA 1
ATOM 970 C C . LEU A 1 123 ? 1.046 -23.672 -19.719 1 94.81 123 LEU A C 1
ATOM 972 O O . LEU A 1 123 ? 1.245 -22.484 -20 1 94.81 123 LEU A O 1
ATOM 976 N N . LEU A 1 124 ? 1.53 -24.172 -18.625 1 95.62 124 LEU A N 1
ATOM 977 C CA . LEU A 1 124 ? 2.158 -23.391 -17.562 1 95.62 124 LEU A CA 1
ATOM 978 C C . LEU A 1 124 ? 3.414 -22.688 -18.078 1 95.62 124 LEU A C 1
ATOM 980 O O . LEU A 1 124 ? 3.639 -21.516 -17.781 1 95.62 124 LEU A O 1
ATOM 984 N N . PRO A 1 125 ? 4.238 -23.469 -18.906 1 94.75 125 PRO A N 1
ATOM 985 C CA . PRO A 1 125 ? 5.418 -22.766 -19.438 1 94.75 125 PRO A CA 1
ATOM 986 C C . PRO A 1 125 ? 5.055 -21.562 -20.312 1 94.75 125 PRO A C 1
ATOM 988 O O . PRO A 1 125 ? 5.738 -20.547 -20.266 1 94.75 125 PRO A O 1
ATOM 991 N N . THR A 1 126 ? 4.023 -21.703 -21.047 1 94.88 126 THR A N 1
ATOM 992 C CA . THR A 1 126 ? 3.57 -20.594 -21.891 1 94.88 126 THR A CA 1
ATOM 993 C C . THR A 1 126 ? 3.068 -19.438 -21.031 1 94.88 126 THR A C 1
ATOM 995 O O . THR A 1 126 ? 3.348 -18.281 -21.328 1 94.88 126 THR A O 1
ATOM 998 N N . LEU A 1 127 ? 2.334 -19.719 -20 1 94.56 127 LEU A N 1
ATOM 999 C CA . LEU A 1 127 ? 1.859 -18.719 -19.062 1 94.56 127 LEU A CA 1
ATOM 1000 C C . LEU A 1 127 ? 3.029 -17.969 -18.422 1 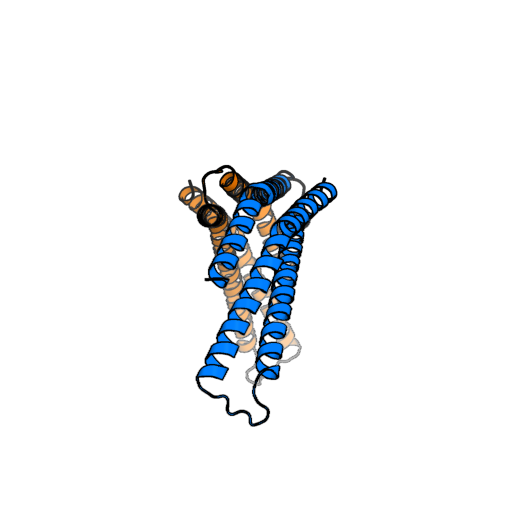94.56 127 LEU A C 1
ATOM 1002 O O . LEU A 1 127 ? 3.023 -16.75 -18.344 1 94.56 127 LEU A O 1
ATOM 1006 N N . GLU A 1 128 ? 4.008 -18.703 -17.969 1 95.06 128 GLU A N 1
ATOM 1007 C CA . GLU A 1 128 ? 5.203 -18.125 -17.375 1 95.06 128 GLU A CA 1
ATOM 1008 C C . GLU A 1 128 ? 5.891 -17.172 -18.344 1 95.06 128 GLU A C 1
ATOM 1010 O O . GLU A 1 128 ? 6.297 -16.062 -17.969 1 95.06 128 GLU A O 1
ATOM 1015 N N . LYS A 1 129 ? 5.988 -17.641 -19.578 1 95.25 129 LYS A N 1
ATOM 1016 C CA . LYS A 1 129 ? 6.625 -16.812 -20.609 1 95.25 129 LYS A CA 1
ATOM 1017 C C . LYS A 1 129 ? 5.844 -15.531 -20.844 1 95.25 129 LYS A C 1
ATOM 1019 O O . LYS A 1 129 ? 6.43 -14.461 -21.016 1 95.25 129 LYS A O 1
ATOM 1024 N N . ARG A 1 130 ? 4.57 -15.617 -20.859 1 94.5 130 ARG A N 1
ATOM 1025 C CA . ARG A 1 130 ? 3.727 -14.438 -21.062 1 94.5 130 ARG A CA 1
ATOM 1026 C C . ARG A 1 130 ? 3.955 -13.406 -19.969 1 94.5 130 ARG A C 1
ATOM 1028 O O . ARG A 1 130 ? 4.047 -12.211 -20.25 1 94.5 130 ARG A O 1
ATOM 1035 N N . VAL A 1 131 ? 4.02 -13.859 -18.797 1 93.75 131 VAL A N 1
ATOM 1036 C CA . VAL A 1 131 ? 4.238 -12.953 -17.672 1 93.75 131 VAL A CA 1
ATOM 1037 C C . VAL A 1 131 ? 5.633 -12.336 -17.766 1 93.75 131 VAL A C 1
ATOM 1039 O O . VAL A 1 131 ? 5.801 -11.133 -17.547 1 93.75 131 VAL A O 1
ATOM 1042 N N . THR A 1 132 ? 6.598 -13.133 -18.094 1 94.88 132 THR A N 1
ATOM 1043 C CA . THR A 1 132 ? 7.961 -12.641 -18.266 1 94.88 132 THR A CA 1
ATOM 1044 C C . THR A 1 132 ? 8.023 -11.562 -19.344 1 94.88 132 THR A C 1
ATOM 1046 O O . THR A 1 132 ? 8.656 -10.523 -19.156 1 94.88 132 THR A O 1
ATOM 1049 N N . ASP A 1 133 ? 7.312 -11.867 -20.406 1 94.38 133 ASP A N 1
ATOM 1050 C CA . ASP A 1 133 ? 7.266 -10.898 -21.484 1 94.38 133 ASP A CA 1
ATOM 1051 C C . ASP A 1 133 ? 6.574 -9.617 -21.047 1 94.38 133 ASP A C 1
ATOM 1053 O O . ASP A 1 133 ? 6.988 -8.516 -21.438 1 94.38 133 ASP A O 1
ATOM 1057 N N . ALA A 1 134 ? 5.508 -9.758 -20.328 1 92.12 134 ALA A N 1
ATOM 1058 C CA . ALA A 1 134 ? 4.781 -8.602 -19.812 1 92.12 134 ALA A CA 1
ATOM 1059 C C . ALA A 1 134 ? 5.684 -7.734 -18.938 1 92.12 134 ALA A C 1
ATOM 1061 O O . ALA A 1 134 ? 5.648 -6.508 -19.031 1 92.12 134 ALA A O 1
ATOM 1062 N N . VAL A 1 135 ? 6.461 -8.312 -18.078 1 92.56 135 VAL A N 1
ATOM 1063 C CA . VAL A 1 135 ? 7.395 -7.602 -17.219 1 92.56 135 VAL A CA 1
ATOM 1064 C C . VAL A 1 135 ? 8.406 -6.832 -18.062 1 92.56 135 VAL A C 1
ATOM 1066 O O . VAL A 1 135 ? 8.68 -5.66 -17.797 1 92.56 135 VAL A O 1
ATOM 1069 N N . SER A 1 136 ? 8.883 -7.473 -19.062 1 91 136 SER A N 1
ATOM 1070 C CA . SER A 1 136 ? 9.859 -6.84 -19.953 1 91 136 SER A CA 1
ATOM 1071 C C . SER A 1 136 ? 9.25 -5.641 -20.672 1 91 136 SER A C 1
ATOM 1073 O O . SER A 1 136 ? 9.906 -4.609 -20.828 1 91 136 SER A O 1
ATOM 1075 N N . GLN A 1 137 ? 8.07 -5.797 -21.078 1 89.5 137 GLN A N 1
ATOM 1076 C CA . GLN A 1 137 ? 7.375 -4.73 -21.797 1 89.5 137 GLN A CA 1
ATOM 1077 C C . GLN A 1 137 ? 7.129 -3.527 -20.891 1 89.5 137 GLN A C 1
ATOM 1079 O O . GLN A 1 137 ? 7.328 -2.383 -21.297 1 89.5 137 GLN A O 1
ATOM 1084 N N . VAL A 1 138 ? 6.695 -3.83 -19.734 1 87.62 138 VAL A N 1
ATOM 1085 C CA . VAL A 1 138 ? 6.379 -2.764 -18.797 1 87.62 138 VAL A CA 1
ATOM 1086 C C . VAL A 1 138 ? 7.656 -2.033 -18.391 1 87.62 138 VAL A C 1
ATOM 1088 O O . VAL A 1 138 ? 7.652 -0.812 -18.219 1 87.62 138 VAL A O 1
ATOM 1091 N N . LYS A 1 139 ? 8.773 -2.684 -18.234 1 83.31 139 LYS A N 1
ATOM 1092 C CA . LYS A 1 139 ? 10.062 -2.08 -17.906 1 83.31 139 LYS A CA 1
ATOM 1093 C C . LYS A 1 139 ? 10.5 -1.102 -19 1 83.31 139 LYS A C 1
ATOM 1095 O O . LYS A 1 139 ? 11.062 -0.047 -18.703 1 83.31 139 LYS A O 1
ATOM 1100 N N . GLN A 1 140 ? 10.211 -1.528 -20.156 1 76.31 140 GLN A N 1
ATOM 1101 C CA . GLN A 1 140 ? 10.594 -0.694 -21.297 1 76.31 140 GLN A CA 1
ATOM 1102 C C . GLN A 1 140 ? 9.773 0.591 -21.344 1 76.31 140 GLN A C 1
ATOM 1104 O O . GLN A 1 140 ? 10.266 1.635 -21.766 1 76.31 140 GLN A O 1
ATOM 1109 N N . GLN A 1 141 ? 8.57 0.6 -20.844 1 71.25 141 GLN A N 1
ATOM 1110 C CA . GLN A 1 141 ? 7.688 1.761 -20.859 1 71.25 141 GLN A CA 1
ATOM 1111 C C . GLN A 1 141 ? 8.062 2.752 -19.766 1 71.25 141 GLN A C 1
ATOM 1113 O O . GLN A 1 141 ? 7.758 3.943 -19.875 1 71.25 141 GLN A O 1
ATOM 1118 N N . THR A 1 142 ? 8.648 2.297 -18.703 1 67.5 142 THR A N 1
ATOM 1119 C CA . THR A 1 142 ? 8.945 3.172 -17.578 1 67.5 142 THR A CA 1
ATOM 1120 C C . THR A 1 142 ? 10.359 3.73 -17.688 1 67.5 142 THR A C 1
ATOM 1122 O O . THR A 1 142 ? 10.727 4.656 -16.953 1 67.5 142 THR A O 1
ATOM 1125 N N . GLN A 1 143 ? 11.242 3.211 -18.641 1 59.34 143 GLN A N 1
ATOM 1126 C CA . GLN A 1 143 ? 12.531 3.828 -18.938 1 59.34 143 GLN A CA 1
ATOM 1127 C C . GLN A 1 143 ? 12.367 5.02 -19.875 1 59.34 143 GLN A C 1
ATOM 1129 O O . GLN A 1 143 ? 11.555 4.98 -20.812 1 59.34 143 GLN A O 1
ATOM 1134 N N . MET B 1 1 ? -10.469 34.594 8.656 1 75.31 1 MET B N 1
ATOM 1135 C CA . MET B 1 1 ? -9.109 35.062 8.914 1 75.31 1 MET B CA 1
ATOM 1136 C C . MET B 1 1 ? -8.383 34.094 9.859 1 75.31 1 MET B C 1
ATOM 1138 O O . MET B 1 1 ? -7.387 33.5 9.477 1 75.31 1 MET B O 1
ATOM 1142 N N . ALA B 1 2 ? -8.977 33.688 11.055 1 80.12 2 ALA B N 1
ATOM 1143 C CA . ALA B 1 2 ? -8.305 32.844 12.047 1 80.12 2 ALA B CA 1
ATOM 1144 C C . ALA B 1 2 ? -8.148 31.422 11.547 1 80.12 2 ALA B C 1
ATOM 1146 O O . ALA B 1 2 ? -7.078 30.812 11.688 1 80.12 2 ALA B O 1
ATOM 1147 N N . GLU B 1 3 ? -8.992 30.953 10.758 1 85.56 3 GLU B N 1
ATOM 1148 C CA . GLU B 1 3 ? -8.969 29.594 10.219 1 85.56 3 GLU B CA 1
ATOM 1149 C C . GLU B 1 3 ? -7.91 29.438 9.133 1 85.56 3 GLU B C 1
ATOM 1151 O O . GLU B 1 3 ? -7.238 28.406 9.047 1 85.56 3 GLU B O 1
ATOM 1156 N N . GLN B 1 4 ? -7.801 30.453 8.359 1 91.5 4 GLN B N 1
ATOM 1157 C CA . GLN B 1 4 ? -6.801 30.422 7.297 1 91.5 4 GLN B CA 1
ATOM 1158 C C . GLN B 1 4 ? -5.387 30.438 7.875 1 91.5 4 GLN B C 1
ATOM 1160 O O . GLN B 1 4 ? -4.508 29.734 7.383 1 91.5 4 GLN B O 1
ATOM 1165 N N . LYS B 1 5 ? -5.297 31.297 8.906 1 92.56 5 LYS B N 1
ATOM 1166 C CA . LYS B 1 5 ? -4.008 31.359 9.586 1 92.56 5 LYS B CA 1
ATOM 1167 C C . LYS B 1 5 ? -3.623 29.984 10.148 1 92.56 5 LYS B C 1
ATOM 1169 O O . LYS B 1 5 ? -2.471 29.562 10.031 1 92.56 5 LYS B O 1
ATOM 1174 N N . LEU B 1 6 ? -4.562 29.328 10.703 1 93.81 6 LEU B N 1
ATOM 1175 C CA . LEU B 1 6 ? -4.352 28 11.266 1 93.81 6 LEU B CA 1
ATOM 1176 C C . LEU B 1 6 ? -3.984 27 10.18 1 93.81 6 LEU B C 1
ATOM 1178 O O . LEU B 1 6 ? -2.998 26.281 10.305 1 93.81 6 LEU B O 1
ATOM 1182 N N . ASN B 1 7 ? -4.766 26.953 9.117 1 94.25 7 ASN B N 1
ATOM 1183 C CA . ASN B 1 7 ? -4.52 26.031 8.016 1 94.25 7 ASN B CA 1
ATOM 1184 C C . ASN B 1 7 ? -3.15 26.266 7.379 1 94.25 7 ASN B C 1
ATOM 1186 O O . ASN B 1 7 ? -2.451 25.312 7.031 1 94.25 7 ASN B O 1
ATOM 1190 N N . ASP B 1 8 ? -2.785 27.531 7.273 1 95.5 8 ASP B N 1
ATOM 1191 C CA . ASP B 1 8 ? -1.486 27.875 6.703 1 95.5 8 ASP B CA 1
ATOM 1192 C C . ASP B 1 8 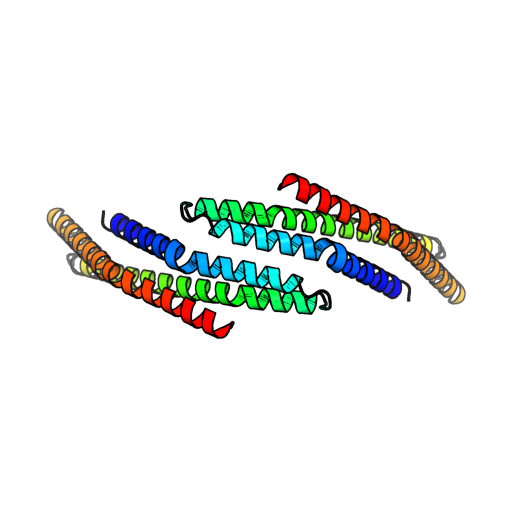? -0.349 27.406 7.605 1 95.5 8 ASP B C 1
ATOM 1194 O O . ASP B 1 8 ? 0.645 26.859 7.121 1 95.5 8 ASP B O 1
ATOM 1198 N N . ALA B 1 9 ? -0.531 27.641 8.852 1 95.44 9 ALA B N 1
ATOM 1199 C CA . ALA B 1 9 ? 0.502 27.25 9.805 1 95.44 9 ALA B CA 1
ATOM 1200 C C . ALA B 1 9 ? 0.666 25.734 9.844 1 95.44 9 ALA B C 1
ATOM 1202 O O . ALA B 1 9 ? 1.788 25.219 9.867 1 95.44 9 ALA B O 1
ATOM 1203 N N . VAL B 1 10 ? -0.43 25.031 9.836 1 95.56 10 VAL B N 1
ATOM 1204 C CA . VAL B 1 10 ? -0.397 23.562 9.828 1 95.56 10 VAL B CA 1
ATOM 1205 C C . VAL B 1 10 ? 0.261 23.062 8.547 1 95.56 10 VAL B C 1
ATOM 1207 O O . VAL B 1 10 ? 1.1 22.172 8.578 1 95.56 10 VAL B O 1
ATOM 1210 N N . SER B 1 11 ? -0.099 23.641 7.43 1 94.75 11 SER B N 1
ATOM 1211 C CA . SER B 1 11 ? 0.478 23.266 6.141 1 94.75 11 SER B CA 1
ATOM 1212 C C . SER B 1 11 ? 1.986 23.484 6.125 1 94.75 11 SER B C 1
ATOM 1214 O O . SER B 1 11 ? 2.738 22.656 5.621 1 94.75 11 SER B O 1
ATOM 1216 N N . LYS B 1 12 ? 2.365 24.609 6.66 1 94.56 12 LYS B N 1
ATOM 1217 C CA . LYS B 1 12 ? 3.789 24.922 6.723 1 94.56 12 LYS B CA 1
ATOM 1218 C C . LYS B 1 12 ? 4.535 23.922 7.602 1 94.56 12 LYS B C 1
ATOM 1220 O O . LYS B 1 12 ? 5.629 23.484 7.25 1 94.56 12 LYS B O 1
ATOM 1225 N N . MET B 1 13 ? 3.922 23.594 8.68 1 94.44 13 MET B N 1
ATOM 1226 C CA . MET B 1 13 ? 4.527 22.594 9.555 1 94.44 13 MET B CA 1
ATOM 1227 C C . MET B 1 13 ? 4.637 21.25 8.859 1 94.44 13 MET B C 1
ATOM 1229 O O . MET B 1 13 ? 5.676 20.594 8.93 1 94.44 13 MET B O 1
ATOM 1233 N N . MET B 1 14 ? 3.617 20.844 8.227 1 94.5 14 MET B N 1
ATOM 1234 C CA . MET B 1 14 ? 3.6 19.562 7.52 1 94.5 14 MET B CA 1
ATOM 1235 C C . MET B 1 14 ? 4.656 19.547 6.422 1 94.5 14 MET B C 1
ATOM 1237 O O . MET B 1 14 ? 5.312 18.516 6.207 1 94.5 14 MET B O 1
ATOM 1241 N N . ASP B 1 15 ? 4.781 20.625 5.75 1 93.56 15 ASP B N 1
ATOM 1242 C CA . ASP B 1 15 ? 5.781 20.734 4.691 1 93.56 15 ASP B CA 1
ATOM 1243 C C . ASP B 1 15 ? 7.195 20.625 5.262 1 93.56 15 ASP B C 1
ATOM 1245 O O . ASP B 1 15 ? 8.039 19.922 4.707 1 93.56 15 ASP B O 1
ATOM 1249 N N . SER B 1 16 ? 7.352 21.328 6.301 1 92.94 16 SER B N 1
ATOM 1250 C CA . SER B 1 16 ? 8.648 21.266 6.973 1 92.94 16 SER B CA 1
ATOM 1251 C C . SER B 1 16 ? 8.953 19.844 7.441 1 92.94 16 SER B C 1
ATOM 1253 O O . SER B 1 16 ? 10.047 19.328 7.199 1 92.94 16 SER B O 1
ATOM 1255 N N . LEU B 1 17 ? 8.016 19.219 8.047 1 93.94 17 LEU B N 1
ATOM 1256 C CA . LEU B 1 17 ? 8.164 17.844 8.523 1 93.94 17 LEU B CA 1
ATOM 1257 C C . LEU B 1 17 ? 8.461 16.906 7.367 1 93.94 17 LEU B C 1
ATOM 1259 O O . LEU B 1 17 ? 9.336 16.031 7.477 1 93.94 17 LEU B O 1
ATOM 1263 N N . ASP B 1 18 ? 7.777 17.047 6.352 1 93.5 18 ASP B N 1
ATOM 1264 C CA . ASP B 1 18 ? 7.973 16.203 5.176 1 93.5 18 ASP B CA 1
ATOM 1265 C C . ASP B 1 18 ? 9.383 16.359 4.613 1 93.5 18 ASP B C 1
ATOM 1267 O O . ASP B 1 18 ? 10.102 15.375 4.438 1 93.5 18 ASP B O 1
ATOM 1271 N N . ARG B 1 19 ? 9.805 17.562 4.453 1 93 19 ARG B N 1
ATOM 1272 C CA . ARG B 1 19 ? 11.078 17.859 3.793 1 93 19 ARG B CA 1
ATOM 1273 C C . ARG B 1 19 ? 12.258 17.531 4.695 1 93 19 ARG B C 1
ATOM 1275 O O . ARG B 1 19 ? 13.258 16.984 4.234 1 93 19 ARG B O 1
ATOM 1282 N N . LYS B 1 20 ? 12.031 17.734 5.898 1 91.75 20 LYS B N 1
ATOM 1283 C CA . LYS B 1 20 ? 13.195 17.656 6.781 1 91.75 20 LYS B CA 1
ATOM 1284 C C . LYS B 1 20 ? 13.273 16.281 7.438 1 91.75 20 LYS B C 1
ATOM 1286 O O . LYS B 1 20 ? 14.359 15.836 7.832 1 91.75 20 LYS B O 1
ATOM 1291 N N . VAL B 1 21 ? 12.148 15.656 7.508 1 92.5 21 VAL B N 1
ATOM 1292 C CA . VAL B 1 21 ? 12.172 14.477 8.367 1 92.5 21 VAL B CA 1
ATOM 1293 C C . VAL B 1 21 ? 11.617 13.273 7.598 1 92.5 21 VAL B C 1
ATOM 1295 O O . VAL B 1 21 ? 12.32 12.273 7.41 1 92.5 21 VAL B O 1
ATOM 1298 N N . LEU B 1 22 ? 10.445 13.328 7.059 1 93.88 22 LEU B N 1
ATOM 1299 C CA . LEU B 1 22 ? 9.703 12.172 6.582 1 93.88 22 LEU B CA 1
ATOM 1300 C C . LEU B 1 22 ? 10.266 11.68 5.254 1 93.88 22 LEU B C 1
ATOM 1302 O O . LEU B 1 22 ? 10.25 10.477 4.977 1 93.88 22 LEU B O 1
ATOM 1306 N N . ARG B 1 23 ? 10.82 12.531 4.434 1 94.12 23 ARG B N 1
ATOM 1307 C CA . ARG B 1 23 ? 11.344 12.133 3.133 1 94.12 23 ARG B CA 1
ATOM 1308 C C . ARG B 1 23 ? 12.523 11.18 3.285 1 94.12 23 ARG B C 1
ATOM 1310 O O . ARG B 1 23 ? 12.57 10.133 2.631 1 94.12 23 ARG B O 1
ATOM 1317 N N . ASP B 1 24 ? 13.398 11.602 4.172 1 93.5 24 ASP B N 1
ATOM 1318 C CA . ASP B 1 24 ? 14.555 10.742 4.383 1 93.5 24 ASP B CA 1
ATOM 1319 C C . ASP B 1 24 ? 14.148 9.398 4.984 1 93.5 24 ASP B C 1
ATOM 1321 O O . ASP B 1 24 ? 14.711 8.359 4.641 1 93.5 24 ASP B O 1
ATOM 1325 N N . PHE B 1 25 ? 13.258 9.5 5.863 1 93.94 25 PHE B N 1
ATOM 1326 C CA . PHE B 1 25 ? 12.758 8.281 6.484 1 93.94 25 PHE B CA 1
ATOM 1327 C C . PHE B 1 25 ? 12.094 7.379 5.453 1 93.94 25 PHE B C 1
ATOM 1329 O O . PHE B 1 25 ? 12.359 6.176 5.414 1 93.94 25 PHE B O 1
ATOM 1336 N N . GLN B 1 26 ? 11.234 7.836 4.594 1 94.62 26 GLN B N 1
ATOM 1337 C CA . GLN B 1 26 ? 10.562 7.082 3.537 1 94.62 26 GLN B CA 1
ATOM 1338 C C . GLN B 1 26 ? 11.578 6.488 2.561 1 94.62 26 GLN B C 1
ATOM 1340 O O . GLN B 1 26 ? 11.484 5.316 2.193 1 94.62 26 GLN B O 1
ATOM 1345 N N . LYS B 1 27 ? 12.594 7.348 2.205 1 96 27 LYS B N 1
ATOM 1346 C CA . LYS B 1 27 ? 13.641 6.867 1.31 1 96 27 LYS B CA 1
ATOM 1347 C C . LYS B 1 27 ? 14.359 5.664 1.906 1 96 27 LYS B C 1
ATOM 1349 O O . LYS B 1 27 ? 14.555 4.652 1.229 1 96 27 LYS B O 1
ATOM 1354 N N . SER B 1 28 ? 14.758 5.852 3.115 1 95.19 28 SER B N 1
ATOM 1355 C CA . SER B 1 28 ? 15.461 4.762 3.779 1 95.19 28 SER B CA 1
ATOM 1356 C C . SER B 1 28 ? 14.617 3.49 3.797 1 95.19 28 SER B C 1
ATOM 1358 O O . SER B 1 28 ? 15.148 2.383 3.693 1 95.19 28 SER B O 1
ATOM 1360 N N . GLY B 1 29 ? 13.281 3.668 4.016 1 95.31 29 GLY B N 1
ATOM 1361 C CA . GLY B 1 29 ? 12.383 2.529 3.984 1 95.31 29 GLY B CA 1
ATOM 1362 C C . GLY B 1 29 ? 12.359 1.82 2.645 1 95.31 29 GLY B C 1
ATOM 1363 O O . GLY B 1 29 ? 12.359 0.589 2.588 1 95.31 29 GLY B O 1
ATOM 1364 N N . TYR B 1 30 ? 12.352 2.535 1.567 1 96.75 30 TYR B N 1
ATOM 1365 C CA . TYR B 1 30 ? 12.359 1.955 0.229 1 96.75 30 TYR B CA 1
ATOM 1366 C C . TYR B 1 30 ? 13.688 1.262 -0.054 1 96.75 30 TYR B C 1
ATOM 1368 O O . TYR B 1 30 ? 13.719 0.18 -0.646 1 96.75 30 TYR B O 1
ATOM 1376 N N . VAL B 1 31 ? 14.797 1.892 0.382 1 96.94 31 VAL B N 1
ATOM 1377 C CA . VAL B 1 31 ? 16.109 1.287 0.216 1 96.94 31 VAL B CA 1
ATOM 1378 C C . VAL B 1 31 ? 16.172 -0.027 0.992 1 96.94 31 VAL B C 1
ATOM 1380 O O . VAL B 1 31 ? 16.672 -1.031 0.481 1 96.94 31 VAL B O 1
ATOM 1383 N N . CYS B 1 32 ? 15.727 0.056 2.16 1 96.31 32 CYS B N 1
ATOM 1384 C CA . CYS B 1 32 ? 15.664 -1.147 2.982 1 96.31 32 CYS B CA 1
ATOM 1385 C C . CYS B 1 32 ? 14.875 -2.248 2.279 1 96.31 32 CYS B C 1
ATOM 1387 O O . CYS B 1 32 ? 15.328 -3.393 2.209 1 96.31 32 CYS B O 1
ATOM 1389 N N . ALA B 1 33 ? 13.664 -1.956 1.759 1 96.94 33 ALA B N 1
ATOM 1390 C CA . ALA B 1 33 ? 12.82 -2.926 1.067 1 96.94 33 ALA B CA 1
ATOM 1391 C C . ALA B 1 33 ? 13.531 -3.502 -0.153 1 96.94 33 ALA B C 1
ATOM 1393 O O . ALA B 1 33 ? 13.461 -4.707 -0.408 1 96.94 33 ALA B O 1
ATOM 1394 N N . ALA B 1 34 ? 14.234 -2.654 -0.891 1 96.94 34 ALA B N 1
ATOM 1395 C CA . ALA B 1 34 ? 14.977 -3.117 -2.061 1 96.94 34 ALA B CA 1
ATOM 1396 C C . ALA B 1 34 ? 16.047 -4.137 -1.669 1 96.94 34 ALA B C 1
ATOM 1398 O O . ALA B 1 34 ? 16.266 -5.125 -2.375 1 96.94 34 ALA B O 1
ATOM 1399 N N . LYS B 1 35 ? 16.656 -3.926 -0.547 1 97.38 35 LYS B N 1
ATOM 1400 C CA . LYS B 1 35 ? 17.75 -4.789 -0.094 1 97.38 35 LYS B CA 1
ATOM 1401 C C . LYS B 1 35 ? 17.234 -6.191 0.233 1 97.38 35 LYS B C 1
ATOM 1403 O O . LYS B 1 35 ? 18 -7.16 0.189 1 97.38 35 LYS B O 1
ATOM 1408 N N . CYS B 1 36 ? 15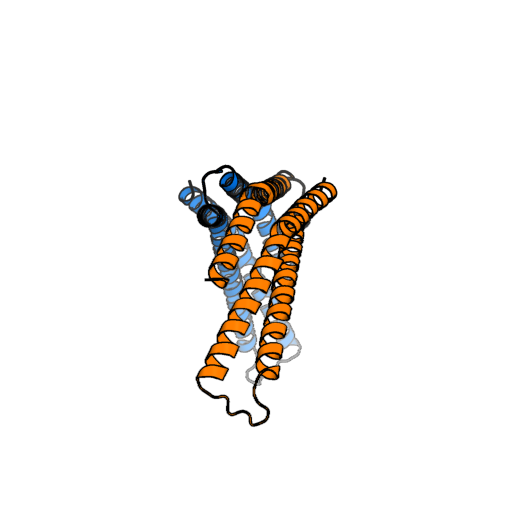.969 -6.312 0.61 1 97.12 36 CYS B N 1
ATOM 1409 C CA . CYS B 1 36 ? 15.383 -7.617 0.918 1 97.12 36 CYS B CA 1
ATOM 1410 C C . CYS B 1 36 ? 15.484 -8.555 -0.281 1 97.12 36 CYS B C 1
ATOM 1412 O O . CYS B 1 36 ? 15.594 -9.773 -0.116 1 97.12 36 CYS B O 1
ATOM 1414 N N . PHE B 1 37 ? 15.531 -8.031 -1.467 1 96.44 37 PHE B N 1
ATOM 1415 C CA . PHE B 1 37 ? 15.484 -8.82 -2.689 1 96.44 37 PHE B CA 1
ATOM 1416 C C . PHE B 1 37 ? 16.891 -9.227 -3.129 1 96.44 37 PHE B C 1
ATOM 1418 O O . PHE B 1 37 ? 17.047 -9.977 -4.094 1 96.44 37 PHE B O 1
ATOM 1425 N N . ASP B 1 38 ? 17.875 -8.742 -2.428 1 95.31 38 ASP B N 1
ATOM 1426 C CA . ASP B 1 38 ? 19.25 -9.133 -2.717 1 95.31 38 ASP B CA 1
ATOM 1427 C C . ASP B 1 38 ? 19.547 -10.523 -2.156 1 95.31 38 ASP B C 1
ATOM 1429 O O . ASP B 1 38 ? 20.562 -11.133 -2.51 1 95.31 38 ASP B O 1
ATOM 1433 N N . ASN B 1 39 ? 18.609 -10.961 -1.354 1 93.25 39 ASN B N 1
ATOM 1434 C CA . ASN B 1 39 ? 18.781 -12.289 -0.77 1 93.25 39 ASN B CA 1
ATOM 1435 C C . ASN B 1 39 ? 18.188 -13.375 -1.66 1 93.25 39 ASN B C 1
ATOM 1437 O O . ASN B 1 39 ? 17.047 -13.789 -1.467 1 93.25 39 ASN B O 1
ATOM 1441 N N . LYS B 1 40 ? 18.984 -14.016 -2.482 1 89.75 40 LYS B N 1
ATOM 1442 C CA . LYS B 1 40 ? 18.531 -14.93 -3.523 1 89.75 40 LYS B CA 1
ATOM 1443 C C . LYS B 1 40 ? 18.094 -16.266 -2.93 1 89.75 40 LYS B C 1
ATOM 1445 O O . LYS B 1 40 ? 17.297 -17 -3.535 1 89.75 40 LYS B O 1
ATOM 1450 N N . GLY B 1 41 ? 18.594 -16.547 -1.776 1 91.31 41 GLY B N 1
ATOM 1451 C CA . GLY B 1 41 ? 18.281 -17.828 -1.161 1 91.31 41 GLY B CA 1
ATOM 1452 C C . GLY B 1 41 ? 16.984 -17.812 -0.373 1 91.31 41 GLY B C 1
ATOM 1453 O O . GLY B 1 41 ? 16.484 -18.859 0.035 1 91.31 41 GLY B O 1
ATOM 1454 N N . TRP B 1 42 ? 16.453 -16.703 -0.148 1 93.88 42 TRP B N 1
ATOM 1455 C CA . TRP B 1 42 ? 15.234 -16.578 0.648 1 93.88 42 TRP B CA 1
ATOM 1456 C C . TRP B 1 42 ? 14.008 -17.016 -0.15 1 93.88 42 TRP B C 1
ATOM 1458 O O . TRP B 1 42 ? 13.977 -16.875 -1.374 1 93.88 42 TRP B O 1
ATOM 1468 N N . ASN B 1 43 ? 13.125 -17.594 0.527 1 92.44 43 ASN B N 1
ATOM 1469 C CA . ASN B 1 43 ? 11.836 -17.875 -0.11 1 92.44 43 ASN B CA 1
ATOM 1470 C C . ASN B 1 43 ? 10.922 -16.656 -0.066 1 92.44 43 ASN B C 1
ATOM 1472 O O . ASN B 1 43 ? 11.273 -15.617 0.508 1 92.44 43 ASN B O 1
ATOM 1476 N N . THR B 1 44 ? 9.742 -16.75 -0.612 1 90.69 44 THR B N 1
ATOM 1477 C CA . THR B 1 44 ? 8.805 -15.641 -0.749 1 90.69 44 THR B CA 1
ATOM 1478 C C . THR B 1 44 ? 8.398 -15.102 0.621 1 90.69 44 THR B C 1
ATOM 1480 O O . THR B 1 44 ? 8.305 -13.891 0.817 1 90.69 44 THR B O 1
ATOM 1483 N N . GLU B 1 45 ? 8.133 -15.977 1.505 1 93 45 GLU B N 1
ATOM 1484 C CA . GLU B 1 45 ? 7.699 -15.586 2.842 1 93 45 GLU B CA 1
ATOM 1485 C C . GLU B 1 45 ? 8.789 -14.789 3.562 1 93 45 GLU B C 1
ATOM 1487 O O . GLU B 1 45 ? 8.508 -13.781 4.211 1 93 45 GLU B O 1
ATOM 1492 N N . GLN B 1 46 ? 9.992 -15.242 3.436 1 95.62 46 GLN B N 1
ATOM 1493 C CA . GLN B 1 46 ? 11.117 -14.555 4.047 1 95.62 46 GLN B CA 1
ATOM 1494 C C . GLN B 1 46 ? 11.289 -13.148 3.467 1 95.62 46 GLN B C 1
ATOM 1496 O O . GLN B 1 46 ? 11.523 -12.188 4.203 1 95.62 46 GLN B O 1
ATOM 1501 N N . ILE B 1 47 ? 11.133 -13.031 2.184 1 95.88 47 ILE B N 1
ATOM 1502 C CA . ILE B 1 47 ? 11.227 -11.734 1.519 1 95.88 47 ILE B CA 1
ATOM 1503 C C . ILE B 1 47 ? 10.094 -10.828 1.984 1 95.88 47 ILE B C 1
ATOM 1505 O O . ILE B 1 47 ? 10.312 -9.672 2.338 1 95.88 47 ILE B O 1
ATOM 1509 N N . GLN B 1 48 ? 8.891 -11.383 2.016 1 94 48 GLN B N 1
ATOM 1510 C CA . GLN B 1 48 ? 7.727 -10.617 2.455 1 94 48 GLN B CA 1
ATOM 1511 C C . GLN B 1 48 ? 7.91 -10.109 3.885 1 94 48 GLN B C 1
ATOM 1513 O O . GLN B 1 48 ? 7.598 -8.961 4.188 1 94 48 GLN B O 1
ATOM 1518 N N . ASN B 1 49 ? 8.422 -10.914 4.766 1 96.44 49 ASN B N 1
ATOM 1519 C CA . ASN B 1 49 ? 8.68 -10.523 6.148 1 96.44 49 ASN B CA 1
ATOM 1520 C C . ASN B 1 49 ? 9.727 -9.406 6.223 1 96.44 49 ASN B C 1
ATOM 1522 O O . ASN B 1 49 ? 9.602 -8.484 7.031 1 96.44 49 ASN B O 1
ATOM 1526 N N . CYS B 1 50 ? 10.75 -9.555 5.441 1 96.56 50 CYS B N 1
ATOM 1527 C CA . CYS B 1 50 ? 11.781 -8.531 5.363 1 96.56 50 CYS B CA 1
ATOM 1528 C C . CYS B 1 50 ? 11.203 -7.199 4.898 1 96.56 50 CYS B C 1
ATOM 1530 O O . CYS B 1 50 ? 11.461 -6.16 5.504 1 96.56 50 CYS B O 1
ATOM 1532 N N . VAL B 1 51 ? 10.406 -7.219 3.861 1 96.44 51 VAL B N 1
ATOM 1533 C CA . VAL B 1 51 ? 9.789 -6.008 3.328 1 96.44 51 VAL B CA 1
ATOM 1534 C C . VAL B 1 51 ? 8.867 -5.395 4.379 1 96.44 51 VAL B C 1
ATOM 1536 O O . VAL B 1 51 ? 8.859 -4.176 4.566 1 96.44 51 VAL B O 1
ATOM 1539 N N . GLU B 1 52 ? 8.156 -6.207 5.066 1 95.06 52 GLU B N 1
ATOM 1540 C CA . GLU B 1 52 ? 7.266 -5.727 6.113 1 95.06 52 GLU B CA 1
ATOM 1541 C C . GLU B 1 52 ? 8.039 -5.039 7.234 1 95.06 52 GLU B C 1
ATOM 1543 O O . GLU B 1 52 ? 7.594 -4.031 7.781 1 95.06 52 G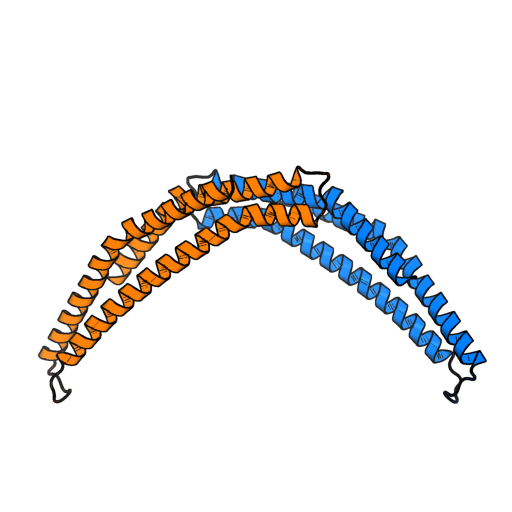LU B O 1
ATOM 1548 N N . ARG B 1 53 ? 9.156 -5.578 7.555 1 93.88 53 ARG B N 1
ATOM 1549 C CA . ARG B 1 53 ? 10 -4.984 8.586 1 93.88 53 ARG B CA 1
ATOM 1550 C C . ARG B 1 53 ? 10.5 -3.609 8.156 1 93.88 53 ARG B C 1
ATOM 1552 O O . ARG B 1 53 ? 10.742 -2.74 9 1 93.88 53 ARG B O 1
ATOM 1559 N N . CYS B 1 54 ? 10.672 -3.482 6.867 1 94.12 54 CYS B N 1
ATOM 1560 C CA . CYS B 1 54 ? 11.125 -2.203 6.332 1 94.12 54 CYS B CA 1
ATOM 1561 C C . CYS B 1 54 ? 9.984 -1.198 6.277 1 94.12 54 CYS B C 1
ATOM 1563 O O . CYS B 1 54 ? 10.203 0.01 6.375 1 94.12 54 CYS B O 1
ATOM 1565 N N . GLN B 1 55 ? 8.766 -1.673 6.172 1 92.5 55 GLN B N 1
ATOM 1566 C CA . GLN B 1 55 ? 7.617 -0.791 5.977 1 92.5 55 GLN B CA 1
ATOM 1567 C C . GLN B 1 55 ? 6.953 -0.443 7.305 1 92.5 55 GLN B C 1
ATOM 1569 O O . GLN B 1 55 ? 6.332 0.612 7.438 1 92.5 55 GLN B O 1
ATOM 1574 N N . MET B 1 56 ? 7.16 -1.277 8.312 1 92.69 56 MET B N 1
ATOM 1575 C CA . MET B 1 56 ? 6.461 -1.146 9.586 1 92.69 56 MET B CA 1
ATOM 1576 C C . MET B 1 56 ? 6.828 0.161 10.281 1 92.69 56 MET B C 1
ATOM 1578 O O . MET B 1 56 ? 5.957 0.877 10.773 1 92.69 56 MET B O 1
ATOM 1582 N N . PRO B 1 57 ? 8.086 0.554 10.289 1 92.69 57 PRO B N 1
ATOM 1583 C CA . PRO B 1 57 ? 8.438 1.822 10.938 1 92.69 57 PRO B CA 1
ATOM 1584 C C . PRO B 1 57 ? 7.707 3.016 10.32 1 92.69 57 PRO B C 1
ATOM 1586 O O . PRO B 1 57 ? 7.25 3.904 11.047 1 92.69 57 PRO B O 1
ATOM 1589 N N . MET B 1 58 ? 7.598 3.025 9.023 1 91 58 MET B N 1
ATOM 1590 C CA . MET B 1 58 ? 6.891 4.109 8.352 1 91 58 MET B CA 1
ATOM 1591 C C . MET B 1 58 ? 5.426 4.141 8.766 1 91 58 MET B C 1
ATOM 1593 O O . MET B 1 58 ? 4.867 5.215 9 1 91 58 MET B O 1
ATOM 1597 N N . GLN B 1 59 ? 4.871 3.01 8.875 1 92.69 59 GLN B N 1
ATOM 1598 C CA . GLN B 1 59 ? 3.479 2.922 9.297 1 92.69 59 GLN B CA 1
ATOM 1599 C C . GLN B 1 59 ? 3.305 3.418 10.727 1 92.69 59 GLN B C 1
ATOM 1601 O O . GLN B 1 59 ? 2.33 4.105 11.039 1 92.69 59 GLN B O 1
ATOM 1606 N N . GLN B 1 60 ? 4.23 3.121 11.531 1 92.44 60 GLN B N 1
ATOM 1607 C CA . GLN B 1 60 ? 4.18 3.561 12.922 1 92.44 60 GLN B CA 1
ATOM 1608 C C . GLN B 1 60 ? 4.262 5.082 13.023 1 92.44 60 GLN B C 1
ATOM 1610 O O . GLN B 1 60 ? 3.49 5.703 13.758 1 92.44 60 GLN B O 1
ATOM 1615 N N . VAL B 1 61 ? 5.164 5.602 12.273 1 94.31 61 VAL B N 1
ATOM 1616 C CA . VAL B 1 61 ? 5.344 7.047 12.305 1 94.31 61 VAL B CA 1
ATOM 1617 C C . VAL B 1 61 ? 4.098 7.734 11.75 1 94.31 61 VAL B C 1
ATOM 1619 O O . VAL B 1 61 ? 3.65 8.75 12.281 1 94.31 61 VAL B O 1
ATOM 1622 N N . GLN B 1 62 ? 3.561 7.207 10.727 1 93.25 62 GLN B N 1
ATOM 1623 C CA . GLN B 1 62 ? 2.338 7.75 10.148 1 93.25 62 GLN B CA 1
ATOM 1624 C C . GLN B 1 62 ? 1.185 7.695 11.148 1 93.25 62 GLN B C 1
ATOM 1626 O O . GLN B 1 62 ? 0.404 8.641 11.258 1 93.25 62 GLN B O 1
ATOM 1631 N N . GLY B 1 63 ? 1.132 6.551 11.828 1 94.25 63 GLY B N 1
ATOM 1632 C CA . GLY B 1 63 ? 0.131 6.445 12.875 1 94.25 63 GLY B CA 1
ATOM 1633 C C . GLY B 1 63 ? 0.33 7.453 13.992 1 94.25 63 GLY B C 1
ATOM 1634 O O . GLY B 1 63 ? -0.628 8.086 14.445 1 94.25 63 GLY B O 1
ATOM 1635 N N . TYR B 1 64 ? 1.529 7.648 14.445 1 94.56 64 TYR B N 1
ATOM 1636 C CA . TYR B 1 64 ? 1.865 8.617 15.477 1 94.56 64 TYR B CA 1
ATOM 1637 C C . TYR B 1 64 ? 1.477 10.031 15.055 1 94.56 64 TYR B C 1
ATOM 1639 O O . TYR B 1 64 ? 0.841 10.766 15.812 1 94.56 64 TYR B O 1
ATOM 1647 N N . LEU B 1 65 ? 1.893 10.406 13.852 1 95.56 65 LEU B N 1
ATOM 1648 C CA . LEU B 1 65 ? 1.577 11.727 13.312 1 95.56 65 LEU B CA 1
ATOM 1649 C C . LEU B 1 65 ? 0.069 11.945 13.266 1 95.56 65 LEU B C 1
ATOM 1651 O O . LEU B 1 65 ? -0.416 13.016 13.648 1 95.56 65 LEU B O 1
ATOM 1655 N N . GLN B 1 66 ? -0.666 10.961 12.805 1 95.38 66 GLN B N 1
ATOM 1656 C CA . GLN B 1 66 ? -2.119 11.062 12.742 1 95.38 66 GLN B CA 1
ATOM 1657 C C . GLN B 1 66 ? -2.717 11.281 14.125 1 95.38 66 GLN B C 1
ATOM 1659 O O . GLN B 1 66 ? -3.621 12.102 14.297 1 95.38 66 GLN B O 1
ATOM 1664 N N . ASN B 1 67 ? -2.201 10.57 15.055 1 96.19 67 ASN B N 1
ATOM 1665 C CA . ASN B 1 67 ? -2.676 10.719 16.422 1 96.19 67 ASN B CA 1
ATOM 1666 C C . ASN B 1 67 ? -2.387 12.109 16.984 1 96.19 67 ASN B C 1
ATOM 1668 O O . ASN B 1 67 ? -3.238 12.711 17.641 1 96.19 67 ASN B O 1
ATOM 1672 N N . GLU B 1 68 ? -1.201 12.586 16.719 1 95.75 68 GLU B N 1
ATOM 1673 C CA . GLU B 1 68 ? -0.836 13.93 17.156 1 95.75 68 GLU B CA 1
ATOM 1674 C C . GLU B 1 68 ? -1.758 14.977 16.531 1 95.75 68 GLU B C 1
ATOM 1676 O O . GLU B 1 68 ? -2.209 15.898 17.219 1 95.75 68 GLU B O 1
ATOM 1681 N N . MET B 1 69 ? -2.061 14.805 15.312 1 95.5 69 MET B N 1
ATOM 1682 C CA . MET B 1 69 ? -2.924 15.742 14.602 1 95.5 69 MET B CA 1
ATOM 1683 C C . MET B 1 69 ? -4.355 15.664 15.125 1 95.5 69 MET B C 1
ATOM 1685 O O . MET B 1 69 ? -5.027 16.688 15.25 1 95.5 69 MET B O 1
ATOM 1689 N N . GLN B 1 70 ? -4.766 14.477 15.398 1 96.5 70 GLN B N 1
ATOM 1690 C CA . GLN B 1 70 ? -6.102 14.312 15.969 1 96.5 70 GLN B CA 1
ATOM 1691 C C . GLN B 1 70 ? -6.207 14.984 17.328 1 96.5 70 GLN B C 1
ATOM 1693 O O . GLN B 1 70 ? -7.195 15.664 17.625 1 96.5 70 GLN B O 1
ATOM 1698 N N . SER B 1 71 ? -5.223 14.789 18.125 1 96.06 71 SER B N 1
ATOM 1699 C CA . SER B 1 71 ? -5.184 15.438 19.422 1 96.06 71 SER B CA 1
ATOM 1700 C C . SER B 1 71 ? -5.211 16.953 19.297 1 96.06 71 SER B C 1
ATOM 1702 O O . SER B 1 71 ? -5.953 17.641 20 1 96.06 71 SER B O 1
ATOM 1704 N N . PHE B 1 72 ? -4.406 17.453 18.391 1 96.69 72 PHE B N 1
ATOM 1705 C CA . PHE B 1 72 ? -4.367 18.891 18.109 1 96.69 72 PHE B CA 1
ATOM 1706 C C . PHE B 1 72 ? -5.754 19.406 17.734 1 96.69 72 PHE B C 1
ATOM 1708 O O . PHE B 1 72 ? -6.219 20.406 18.266 1 96.69 72 PHE B O 1
ATOM 1715 N N . GLN B 1 73 ? -6.395 18.703 16.891 1 94.75 73 GLN B N 1
ATOM 1716 C CA . GLN B 1 73 ? -7.715 19.109 16.422 1 94.75 73 GLN B CA 1
ATOM 1717 C C . GLN B 1 73 ? -8.75 19.031 17.531 1 94.75 73 GLN B C 1
ATOM 1719 O O . GLN B 1 73 ? -9.625 19.891 17.656 1 94.75 73 GLN B O 1
ATOM 1724 N N . ASN B 1 74 ? -8.688 17.938 18.359 1 96.69 74 ASN B N 1
ATOM 1725 C CA . ASN B 1 74 ? -9.594 17.797 19.5 1 96.69 74 ASN B CA 1
ATOM 1726 C C . ASN B 1 74 ? -9.453 18.953 20.484 1 96.69 74 ASN B C 1
ATOM 1728 O O . ASN B 1 74 ? -10.453 19.469 20.984 1 96.69 74 ASN B O 1
ATOM 1732 N N . ARG B 1 75 ? -8.25 19.328 20.75 1 95.5 75 ARG B N 1
ATOM 1733 C CA . ARG B 1 75 ? -7.996 20.438 21.656 1 95.5 75 ARG B CA 1
ATOM 1734 C C . ARG B 1 75 ? -8.547 21.734 21.094 1 95.5 75 ARG B C 1
ATOM 1736 O O . ARG B 1 75 ? -9.148 22.531 21.828 1 95.5 75 ARG B O 1
ATOM 1743 N N . LEU B 1 76 ? -8.336 21.938 19.844 1 95 76 LEU B N 1
ATOM 1744 C CA . LEU B 1 76 ? -8.867 23.125 19.188 1 95 76 LEU B CA 1
ATOM 1745 C C . LEU B 1 76 ? -10.391 23.141 19.234 1 95 76 LEU B C 1
ATOM 1747 O O . LEU B 1 76 ? -11 24.172 19.5 1 95 76 LEU B O 1
ATOM 1751 N N . GLN B 1 77 ? -10.992 22.016 18.969 1 95.31 77 GLN B N 1
ATOM 1752 C CA . GLN B 1 77 ? -12.445 21.906 19.016 1 95.31 77 GLN B CA 1
ATOM 1753 C C . GLN B 1 77 ? -12.984 22.203 20.406 1 95.31 77 GLN B C 1
ATOM 1755 O O . GLN B 1 77 ? -14 22.906 20.547 1 95.31 77 GLN B O 1
ATOM 1760 N N . ARG B 1 78 ? -12.336 21.688 21.406 1 96.12 78 ARG B N 1
ATOM 1761 C CA . ARG B 1 78 ? -12.75 21.969 22.781 1 96.12 78 ARG B CA 1
ATOM 1762 C C . ARG B 1 78 ? -12.68 23.469 23.078 1 96.12 78 ARG B C 1
ATOM 1764 O O . ARG B 1 78 ? -13.586 24.016 23.719 1 96.12 78 ARG B O 1
ATOM 1771 N N . CYS B 1 79 ? -11.602 24.062 22.672 1 95.94 79 CYS B N 1
ATOM 1772 C CA . CYS B 1 79 ? -11.453 25.5 22.844 1 95.94 79 CYS B CA 1
ATOM 1773 C C . CYS B 1 79 ? -12.578 26.25 22.156 1 95.94 79 CYS B C 1
ATOM 1775 O O . CYS B 1 79 ? -13.156 27.188 22.719 1 95.94 79 CYS B O 1
ATOM 1777 N N . ALA B 1 80 ? -12.953 25.812 20.922 1 94.38 80 ALA B N 1
ATOM 1778 C CA . ALA B 1 80 ? -14.016 26.453 20.156 1 94.38 80 ALA B CA 1
ATOM 1779 C C . ALA B 1 80 ? -15.375 26.266 20.828 1 94.38 80 ALA B C 1
ATOM 1781 O O . ALA B 1 80 ? -16.203 27.172 20.844 1 94.38 80 ALA B O 1
ATOM 1782 N N . MET B 1 81 ? -15.609 25.125 21.391 1 95.94 81 MET B N 1
ATOM 1783 C CA . MET B 1 81 ? -16.844 24.859 22.109 1 95.94 81 MET B CA 1
ATOM 1784 C C . MET B 1 81 ? -16.969 25.75 23.344 1 95.94 81 MET B C 1
ATOM 1786 O O . MET B 1 81 ? -18.078 26.188 23.672 1 95.94 81 MET B O 1
ATOM 1790 N N . GLU B 1 82 ? -15.875 26.016 24.062 1 96.06 82 GLU B N 1
ATOM 1791 C CA . GLU B 1 82 ? -15.867 26.938 25.188 1 96.06 82 GLU B CA 1
ATOM 1792 C C . GLU B 1 82 ? -16.297 28.344 24.766 1 96.06 82 GLU B C 1
ATOM 1794 O O . GLU B 1 82 ? -17.047 29 25.469 1 96.06 82 GLU B O 1
ATOM 1799 N N . CYS B 1 83 ? -15.797 28.766 23.578 1 95.12 83 CYS B N 1
ATOM 1800 C CA . CYS B 1 83 ? -16.203 30.062 23.047 1 95.12 83 CYS B CA 1
ATOM 1801 C C . CYS B 1 83 ? -17.703 30.078 22.75 1 95.12 83 CYS B C 1
ATOM 1803 O O . CYS B 1 83 ? -18.375 31.062 23.047 1 95.12 83 CYS B O 1
ATOM 1805 N N . GLN B 1 84 ? -18.234 29.031 22.266 1 94 84 GLN B N 1
ATOM 1806 C CA . GLN B 1 84 ? -19.656 28.922 21.984 1 94 84 GLN B CA 1
ATOM 1807 C C . GLN B 1 84 ? -20.484 28.969 23.266 1 94 84 GLN B C 1
ATOM 1809 O O . GLN B 1 84 ? -21.516 29.641 23.328 1 94 84 GLN B O 1
ATOM 1814 N N . ASP B 1 85 ? -20.078 28.203 24.25 1 95.44 85 ASP B N 1
ATOM 1815 C CA . ASP B 1 85 ? -20.75 28.203 25.547 1 95.44 85 ASP B CA 1
ATOM 1816 C C . ASP B 1 85 ? -20.766 29.609 26.172 1 95.44 85 ASP B C 1
ATOM 1818 O O . ASP B 1 85 ? -21.797 30.047 26.672 1 95.44 85 ASP B O 1
ATOM 1822 N N . ARG B 1 86 ? -19.656 30.375 26.062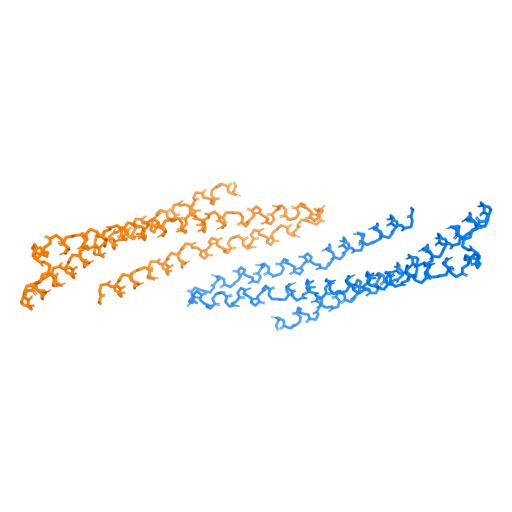 1 94.19 86 ARG B N 1
ATOM 1823 C CA . ARG B 1 86 ? -19.578 31.734 26.594 1 94.19 86 ARG B CA 1
ATOM 1824 C C . ARG B 1 86 ? -20.547 32.656 25.859 1 94.19 86 ARG B C 1
ATOM 1826 O O . ARG B 1 86 ? -21.188 33.5 26.484 1 94.19 86 ARG B O 1
ATOM 1833 N N . ALA B 1 87 ? -20.641 32.406 24.531 1 92.56 87 ALA B N 1
ATOM 1834 C CA . ALA B 1 87 ? -21.578 33.188 23.75 1 92.56 87 ALA B CA 1
ATOM 1835 C C . ALA B 1 87 ? -23.016 32.875 24.172 1 92.56 87 ALA B C 1
ATOM 1837 O O . ALA B 1 87 ? -23.828 33.812 24.328 1 92.56 87 ALA B O 1
ATOM 1838 N N . ARG B 1 88 ? -23.297 31.672 24.391 1 91.5 88 ARG B N 1
ATOM 1839 C CA . ARG B 1 88 ? -24.641 31.266 24.828 1 91.5 88 ARG B CA 1
ATOM 1840 C C . ARG B 1 88 ? -24.953 31.844 26.203 1 91.5 88 ARG B C 1
ATOM 1842 O O . ARG B 1 88 ? -26.078 32.312 26.438 1 91.5 88 ARG B O 1
ATOM 1849 N N . ASP B 1 89 ? -24.016 31.828 27.062 1 92.12 89 ASP B N 1
ATOM 1850 C CA . ASP B 1 89 ? -24.188 32.312 28.422 1 92.12 89 ASP B CA 1
ATOM 1851 C C . ASP B 1 89 ? -24.375 33.844 28.453 1 92.12 89 ASP B C 1
ATOM 1853 O O . ASP B 1 89 ? -24.922 34.375 29.406 1 92.12 89 ASP B O 1
ATOM 1857 N N . SER B 1 90 ? -23.922 34.531 27.406 1 90.75 90 SER B N 1
ATOM 1858 C CA . SER B 1 90 ? -24.016 35.969 27.328 1 90.75 90 SER B CA 1
ATOM 1859 C C . SER B 1 90 ? -25.359 36.406 26.75 1 90.75 90 SER B C 1
ATOM 1861 O O . SER B 1 90 ? -25.672 37.594 26.703 1 90.75 90 SER B O 1
ATOM 1863 N N . MET B 1 91 ? -26.062 35.406 26.266 1 89.12 91 MET B N 1
ATOM 1864 C CA . MET B 1 91 ? -27.375 35.688 25.719 1 89.12 91 MET B CA 1
ATOM 1865 C C . MET B 1 91 ? -28.344 36.094 26.828 1 89.12 91 MET B C 1
ATOM 1867 O O . MET B 1 91 ? -28.312 35.531 27.906 1 89.12 91 MET B O 1
ATOM 1871 N N . PRO B 1 92 ? -29.094 37.125 26.5 1 86.94 92 PRO B N 1
ATOM 1872 C CA . PRO B 1 92 ? -30.094 37.5 27.516 1 86.94 92 PRO B CA 1
ATOM 1873 C C . PRO B 1 92 ? -31.016 36.312 27.859 1 86.94 92 PRO B C 1
ATOM 1875 O O . PRO B 1 92 ? -31.203 35.406 27.062 1 86.94 92 PRO B O 1
ATOM 1878 N N . SER B 1 93 ? -31.547 36.406 29.141 1 83.31 93 SER B N 1
ATOM 1879 C CA . SER B 1 93 ? -32.375 35.344 29.672 1 83.31 93 SER B CA 1
ATOM 1880 C C . SER B 1 93 ? -33.625 35.156 28.828 1 83.31 93 SER B C 1
ATOM 1882 O O . SER B 1 93 ? -34.156 34.031 28.734 1 83.31 93 SER B O 1
ATOM 1884 N N . ASN B 1 94 ? -34.031 36.25 28.266 1 83.19 94 ASN B N 1
ATOM 1885 C CA . ASN B 1 94 ? -35.25 36.156 27.5 1 83.19 94 ASN B CA 1
ATOM 1886 C C . ASN B 1 94 ? -35.031 35.562 26.109 1 83.19 94 ASN B C 1
ATOM 1888 O O . ASN B 1 94 ? -35.969 35.375 25.344 1 83.19 94 ASN B O 1
ATOM 1892 N N . GLY B 1 95 ? -33.688 35.219 25.703 1 73.5 95 GLY B N 1
ATOM 1893 C CA . GLY B 1 95 ? -33.312 34.594 24.453 1 73.5 95 GLY B CA 1
ATOM 1894 C C . GLY B 1 95 ? -33.438 35.531 23.266 1 73.5 95 GLY B C 1
ATOM 1895 O O . GLY B 1 95 ? -33.344 35.062 22.109 1 73.5 95 GLY B O 1
ATOM 1896 N N . ASN B 1 96 ? -33.906 36.844 23.516 1 82.44 96 ASN B N 1
ATOM 1897 C CA . ASN B 1 96 ? -34.094 37.812 22.438 1 82.44 96 ASN B CA 1
ATOM 1898 C C . ASN B 1 96 ? -33.125 39 22.547 1 82.44 96 ASN B C 1
ATOM 1900 O O . ASN B 1 96 ? -33.531 40.094 22.953 1 82.44 96 ASN B O 1
ATOM 1904 N N . PRO B 1 97 ? -31.969 38.75 22.156 1 84.75 97 PRO B N 1
ATOM 1905 C CA . PRO B 1 97 ? -31.016 39.844 22.266 1 84.75 97 PRO B CA 1
ATOM 1906 C C . PRO B 1 97 ? -31.297 40.969 21.266 1 84.75 97 PRO B C 1
ATOM 1908 O O . PRO B 1 97 ? -31.797 40.719 20.172 1 84.75 97 PRO B O 1
ATOM 1911 N N . SER B 1 98 ? -31.062 42.219 21.703 1 91.12 98 SER B N 1
ATOM 1912 C CA . SER B 1 98 ? -31.109 43.344 20.781 1 91.12 98 SER B CA 1
ATOM 1913 C C . SER B 1 98 ? -30.031 43.188 19.703 1 91.12 98 SER B C 1
ATOM 1915 O O . SER B 1 98 ? -29.125 42.375 19.812 1 91.12 98 SER B O 1
ATOM 1917 N N . GLU B 1 99 ? -30.141 43.938 18.609 1 91.31 99 GLU B N 1
ATOM 1918 C CA . GLU B 1 99 ? -29.141 43.906 17.531 1 91.31 99 GLU B CA 1
ATOM 1919 C C . GLU B 1 99 ? -27.75 44.25 18.062 1 91.31 99 GLU B C 1
ATOM 1921 O O . GLU B 1 99 ? -26.766 43.656 17.672 1 91.31 99 GLU B O 1
ATOM 1926 N N . ALA B 1 100 ? -27.828 45.312 18.984 1 91.75 100 ALA B N 1
ATOM 1927 C CA . ALA B 1 100 ? -26.562 45.75 19.547 1 91.75 100 ALA B CA 1
ATOM 1928 C C . ALA B 1 100 ? -25.953 44.656 20.438 1 91.75 100 ALA B C 1
ATOM 1930 O O . ALA B 1 100 ? -24.75 44.438 20.422 1 91.75 100 ALA B O 1
ATOM 1931 N N . GLN B 1 101 ? -26.766 43.969 21.188 1 89.06 101 GLN B N 1
ATOM 1932 C CA . GLN B 1 101 ? -26.312 42.906 22.047 1 89.06 101 GLN B CA 1
ATOM 1933 C C . GLN B 1 101 ? -25.781 41.719 21.219 1 89.06 101 GLN B C 1
ATOM 1935 O O . GLN B 1 101 ? -24.719 41.156 21.531 1 89.06 101 GLN B O 1
ATOM 1940 N N . MET B 1 102 ? -26.5 41.375 20.141 1 91.44 102 MET B N 1
ATOM 1941 C CA . MET B 1 102 ? -26.078 40.281 19.281 1 91.44 102 MET B CA 1
ATOM 1942 C C . MET B 1 102 ? -24.734 40.562 18.625 1 91.44 102 MET B C 1
ATOM 1944 O O . MET B 1 102 ? -23.891 39.688 18.5 1 91.44 102 MET B O 1
ATOM 1948 N N . ALA B 1 103 ? -24.594 41.812 18.188 1 93.5 103 ALA B N 1
ATOM 1949 C CA . ALA B 1 103 ? -23.328 42.219 17.578 1 93.5 103 ALA B CA 1
ATOM 1950 C C . ALA B 1 103 ? -22.172 42.094 18.562 1 93.5 103 ALA B C 1
ATOM 1952 O O . ALA B 1 103 ? -21.062 41.688 18.188 1 93.5 103 ALA B O 1
ATOM 1953 N N . GLY B 1 104 ? -22.453 42.5 19.797 1 93.31 104 GLY B N 1
ATOM 1954 C CA . GLY B 1 104 ? -21.453 42.375 20.844 1 93.31 104 GLY B CA 1
ATOM 1955 C C . GLY B 1 104 ? -21.062 40.938 21.109 1 93.31 104 GLY B C 1
ATOM 1956 O O . GLY B 1 104 ? -19.875 40.625 21.25 1 93.31 104 GLY B O 1
ATOM 1957 N N . ILE B 1 105 ? -22 40 21.156 1 92.62 105 ILE B N 1
ATOM 1958 C CA . ILE B 1 105 ? -21.781 38.562 21.391 1 92.62 105 ILE B CA 1
ATOM 1959 C C . ILE B 1 105 ? -20.969 37.969 20.25 1 92.62 105 ILE B C 1
ATOM 1961 O O . ILE B 1 105 ? -20.047 37.188 20.484 1 92.62 105 ILE B O 1
ATOM 1965 N N . GLU B 1 106 ? -21.312 38.312 19.047 1 91.75 106 GLU B N 1
ATOM 1966 C CA . GLU B 1 106 ? -20.578 37.812 17.875 1 91.75 106 GLU B CA 1
ATOM 1967 C C . GLU B 1 106 ? -19.125 38.281 17.891 1 91.75 106 GLU B C 1
ATOM 1969 O O . GLU B 1 106 ? -18.234 37.5 17.578 1 91.75 106 GLU B O 1
ATOM 1974 N N . LYS B 1 107 ? -18.953 39.562 18.234 1 94.69 107 LYS B N 1
ATOM 1975 C CA . LYS B 1 107 ? -17.594 40.125 18.312 1 94.69 107 LYS B CA 1
ATOM 1976 C C . LYS B 1 107 ? -16.781 39.406 19.375 1 94.69 107 LYS B C 1
ATOM 1978 O O . LYS B 1 107 ? -15.617 39.062 19.141 1 94.69 107 LYS B O 1
ATOM 1983 N N . ASP B 1 108 ? -17.406 39.156 20.516 1 93.62 108 ASP B N 1
ATOM 1984 C CA . ASP B 1 108 ? -16.734 38.469 21.609 1 93.62 108 ASP B CA 1
ATOM 1985 C C . ASP B 1 108 ? -16.406 37.031 21.219 1 93.62 108 ASP B C 1
ATOM 1987 O O . ASP B 1 108 ? -15.336 36.5 21.562 1 93.62 108 ASP B O 1
ATOM 1991 N N . MET B 1 109 ? -17.297 36.375 20.5 1 92.31 109 MET B N 1
ATOM 1992 C CA . MET B 1 109 ? -17.078 35 20.047 1 92.31 109 MET B CA 1
ATOM 1993 C C . MET B 1 109 ? -15.883 34.938 19.078 1 92.31 109 MET B C 1
ATOM 1995 O O . MET B 1 109 ? -15.062 34.031 19.172 1 92.31 109 MET B O 1
ATOM 1999 N N . GLN B 1 110 ? -15.82 35.875 18.188 1 92.88 110 GLN B N 1
ATOM 2000 C CA . GLN B 1 110 ? -14.719 35.906 17.234 1 92.88 110 GLN B CA 1
ATOM 2001 C C . GLN B 1 110 ? -13.383 36.125 17.938 1 92.88 110 GLN B C 1
ATOM 2003 O O . GLN B 1 110 ? -12.383 35.469 17.578 1 92.88 110 GLN B O 1
ATOM 2008 N N . LYS B 1 111 ? -13.406 37.062 18.906 1 95.19 111 LYS B N 1
ATOM 2009 C CA . LYS B 1 111 ? -12.203 37.281 19.703 1 95.19 111 LYS B CA 1
ATOM 2010 C C . LYS B 1 111 ? -11.789 36 20.438 1 95.19 111 LYS B C 1
ATOM 2012 O O . LYS B 1 111 ? -10.602 35.688 20.5 1 95.19 111 LYS B O 1
ATOM 2017 N N . CYS B 1 112 ? -12.711 35.344 20.969 1 95 112 CYS B N 1
ATOM 2018 C CA . CYS B 1 112 ? -12.469 34.094 21.656 1 95 112 CYS B CA 1
ATOM 2019 C C . CYS B 1 112 ? -11.875 33.031 20.719 1 95 112 CYS B C 1
ATOM 2021 O O . CYS B 1 112 ? -10.875 32.406 21.047 1 95 112 CYS B O 1
ATOM 2023 N N . PHE B 1 113 ? -12.438 32.875 19.484 1 93.38 113 PHE B N 1
ATOM 2024 C CA . PHE B 1 113 ? -11.953 31.906 18.5 1 93.38 113 PHE B CA 1
ATOM 2025 C C . PHE B 1 113 ? -10.523 32.219 18.094 1 93.38 113 PHE B C 1
ATOM 2027 O O . PHE B 1 113 ? -9.688 31.328 17.953 1 93.38 113 PHE B O 1
ATOM 2034 N N . ASN B 1 114 ? -10.297 33.5 17.922 1 95.5 114 ASN B N 1
ATOM 2035 C CA . ASN B 1 114 ? -8.938 33.938 17.578 1 95.5 114 ASN B CA 1
ATOM 2036 C C . ASN B 1 114 ? -7.949 33.562 18.688 1 95.5 114 ASN B C 1
ATOM 2038 O O . ASN B 1 114 ? -6.812 33.188 18.406 1 95.5 114 ASN B O 1
ATOM 2042 N N . GLY B 1 115 ? -8.43 33.781 19.922 1 95.44 115 GLY B N 1
ATOM 2043 C CA . GLY B 1 115 ? -7.598 33.375 21.047 1 95.44 115 GLY B CA 1
ATOM 2044 C C . GLY B 1 115 ? -7.281 31.891 21.031 1 95.44 115 GLY B C 1
ATOM 2045 O O . GLY B 1 115 ? -6.148 31.484 21.312 1 95.44 115 GLY B O 1
ATOM 2046 N N . CYS B 1 116 ? -8.219 31.062 20.672 1 94.88 116 CYS B N 1
ATOM 2047 C CA . CYS B 1 116 ? -8.023 29.609 20.547 1 94.88 116 CYS B CA 1
ATOM 2048 C C . CYS B 1 116 ? -6.973 29.297 19.484 1 94.88 116 CYS B C 1
ATOM 2050 O O . CYS B 1 116 ? -6.055 28.5 19.734 1 94.88 116 CYS B O 1
ATOM 2052 N N . VAL B 1 117 ? -7.102 29.859 18.328 1 94.88 117 VAL B N 1
ATOM 2053 C CA . VAL B 1 117 ? -6.184 29.609 17.219 1 94.88 117 VAL B CA 1
ATOM 2054 C C . VAL B 1 117 ? -4.766 30 17.625 1 94.88 117 VAL B C 1
ATOM 2056 O O . VAL B 1 117 ? -3.828 29.219 17.453 1 94.88 117 VAL B O 1
ATOM 2059 N N . ASP B 1 118 ? -4.629 31.188 18.25 1 95 118 ASP B N 1
ATOM 2060 C CA . ASP B 1 118 ? -3.312 31.688 18.641 1 95 118 ASP B CA 1
ATOM 2061 C C . ASP B 1 118 ? -2.648 30.75 19.656 1 95 118 ASP B C 1
ATOM 2063 O O . ASP B 1 118 ? -1.456 30.469 19.547 1 95 118 ASP B O 1
ATOM 2067 N N . THR B 1 119 ? -3.396 30.344 20.562 1 94.12 119 THR B N 1
ATOM 2068 C CA . THR B 1 119 ? -2.879 29.453 21.609 1 94.12 119 THR B CA 1
ATOM 2069 C C . THR B 1 119 ? -2.436 28.125 21.016 1 94.12 119 THR B C 1
ATOM 2071 O O . THR B 1 119 ? -1.392 27.594 21.391 1 94.12 119 THR B O 1
ATOM 2074 N N . HIS B 1 120 ? -3.176 27.641 20.078 1 94.75 120 HIS B N 1
ATOM 2075 C CA . HIS B 1 120 ? -2.883 26.312 19.562 1 94.75 120 HIS B CA 1
ATOM 2076 C C . HIS B 1 120 ? -1.77 26.375 18.516 1 94.75 120 HIS B C 1
ATOM 2078 O O . HIS B 1 120 ? -1.035 25.391 18.344 1 94.75 120 HIS B O 1
ATOM 2084 N N . LEU B 1 121 ? -1.62 27.438 17.812 1 95.62 121 LEU B N 1
ATOM 2085 C CA . LEU B 1 121 ? -0.509 27.625 16.891 1 95.62 121 LEU 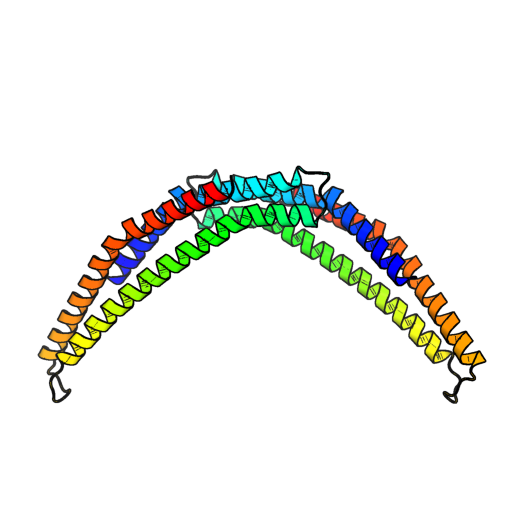B CA 1
ATOM 2086 C C . LEU B 1 121 ? 0.829 27.484 17.609 1 95.62 121 LEU B C 1
ATOM 2088 O O . LEU B 1 121 ? 1.803 27 17.031 1 95.62 121 LEU B O 1
ATOM 2092 N N . LYS B 1 122 ? 0.804 27.875 18.844 1 95 122 LYS B N 1
ATOM 2093 C CA . LYS B 1 122 ? 2.031 27.828 19.641 1 95 122 LYS B CA 1
ATOM 2094 C C . LYS B 1 122 ? 2.422 26.391 19.953 1 95 122 LYS B C 1
ATOM 2096 O O . LYS B 1 122 ? 3.555 26.125 20.375 1 95 122 LYS B O 1
ATOM 2101 N N . LEU B 1 123 ? 1.562 25.469 19.75 1 94.75 123 LEU B N 1
ATOM 2102 C CA . LEU B 1 123 ? 1.822 24.062 20.062 1 94.75 123 LEU B CA 1
ATOM 2103 C C . LEU B 1 123 ? 2.461 23.344 18.875 1 94.75 123 LEU B C 1
ATOM 2105 O O . LEU B 1 123 ? 3.008 22.25 19.016 1 94.75 123 LEU B O 1
ATOM 2109 N N . LEU B 1 124 ? 2.402 23.906 17.703 1 95.69 124 LEU B N 1
ATOM 2110 C CA . LEU B 1 124 ? 2.795 23.234 16.453 1 95.69 124 LEU B CA 1
ATOM 2111 C C . LEU B 1 124 ? 4.273 22.875 16.484 1 95.69 124 LEU B C 1
ATOM 2113 O O . LEU B 1 124 ? 4.648 21.766 16.094 1 95.69 124 LEU B O 1
ATOM 2117 N N . PRO B 1 125 ? 5.145 23.844 17 1 94.69 125 PRO B N 1
ATOM 2118 C CA . PRO B 1 125 ? 6.559 23.453 17.078 1 94.69 125 PRO B CA 1
ATOM 2119 C C . PRO B 1 125 ? 6.801 22.25 17.969 1 94.69 125 PRO B C 1
ATOM 2121 O O . PRO B 1 125 ? 7.637 21.391 17.641 1 94.69 125 PRO B O 1
ATOM 2124 N N . THR B 1 126 ? 6.078 22.172 19.031 1 94.94 126 THR B N 1
ATOM 2125 C CA . THR B 1 126 ? 6.203 21.016 19.922 1 94.94 126 THR B CA 1
ATOM 2126 C C . THR B 1 126 ? 5.715 19.75 19.25 1 94.94 126 THR B C 1
ATOM 2128 O O . THR B 1 126 ? 6.332 18.688 19.375 1 94.94 126 THR B O 1
ATOM 2131 N N . LEU B 1 127 ? 4.637 19.812 18.547 1 94.56 127 LEU B N 1
ATOM 2132 C CA . LEU B 1 127 ? 4.109 18.688 17.781 1 94.56 127 LEU B CA 1
ATOM 2133 C C . LEU B 1 127 ? 5.125 18.203 16.75 1 94.56 127 LEU B C 1
ATOM 2135 O O . LEU B 1 127 ? 5.375 17 16.625 1 94.56 127 LEU B O 1
ATOM 2139 N N . GLU B 1 128 ? 5.688 19.125 16.016 1 95.06 128 GLU B N 1
ATOM 2140 C CA . GLU B 1 128 ? 6.707 18.797 15.023 1 95.06 128 GLU B CA 1
ATOM 2141 C C . GLU B 1 128 ? 7.883 18.062 15.664 1 95.06 128 GLU B C 1
ATOM 2143 O O . GLU B 1 128 ? 8.375 17.078 15.117 1 95.06 128 GLU B O 1
ATOM 2148 N N . LYS B 1 129 ? 8.305 18.594 16.812 1 95.25 129 LYS B N 1
ATOM 2149 C CA . LYS B 1 129 ? 9.414 17.984 17.531 1 95.25 129 LYS B CA 1
ATOM 2150 C C . LYS B 1 129 ? 9.078 16.562 17.969 1 95.25 129 LYS B C 1
ATOM 2152 O O . LYS B 1 129 ? 9.914 15.664 17.875 1 95.25 129 LYS B O 1
ATOM 2157 N N . ARG B 1 130 ? 7.902 16.359 18.422 1 94.44 130 ARG B N 1
ATOM 2158 C CA . ARG B 1 130 ? 7.469 15.031 18.859 1 94.44 130 ARG B CA 1
ATOM 2159 C C . ARG B 1 130 ? 7.539 14.031 17.703 1 94.44 130 ARG B C 1
ATOM 2161 O O . ARG B 1 130 ? 7.988 12.898 17.875 1 94.44 130 ARG B O 1
ATOM 2168 N N . VAL B 1 131 ? 7.09 14.43 16.594 1 93.62 131 VAL B N 1
ATOM 2169 C CA . VAL B 1 131 ? 7.109 13.555 15.43 1 93.62 131 VAL B CA 1
ATOM 2170 C C . VAL B 1 131 ? 8.555 13.281 15.016 1 93.62 131 VAL B C 1
ATOM 2172 O O . VAL B 1 131 ? 8.906 12.141 14.703 1 93.62 131 VAL B O 1
ATOM 2175 N N . THR B 1 132 ? 9.367 14.297 15.031 1 94.81 132 THR B N 1
ATOM 2176 C CA . THR B 1 132 ? 10.773 14.133 14.703 1 94.81 132 THR B CA 1
ATOM 2177 C C . THR B 1 132 ? 11.445 13.141 15.648 1 94.81 132 THR B C 1
ATOM 2179 O O . THR B 1 132 ? 12.195 12.273 15.211 1 94.81 132 THR B O 1
ATOM 2182 N N . ASP B 1 133 ? 11.094 13.32 16.891 1 94.31 133 ASP B N 1
ATOM 2183 C CA . ASP B 1 133 ? 11.641 12.406 17.891 1 94.31 133 ASP B CA 1
ATOM 2184 C C . ASP B 1 133 ? 11.156 10.977 17.656 1 94.31 133 ASP B C 1
ATOM 2186 O O . ASP B 1 133 ? 11.906 10.023 17.844 1 94.31 133 ASP B O 1
ATOM 2190 N N . ALA B 1 134 ? 9.906 10.844 17.359 1 92.06 134 ALA B N 1
ATOM 2191 C CA . ALA B 1 134 ? 9.336 9.531 17.078 1 92.06 134 ALA B CA 1
ATOM 2192 C C . ALA B 1 134 ? 10.055 8.859 15.906 1 92.06 134 ALA B C 1
ATOM 2194 O O . ALA B 1 134 ? 10.336 7.66 15.953 1 92.06 134 ALA B O 1
ATOM 2195 N N . VAL B 1 135 ? 10.336 9.562 14.859 1 92.5 135 VAL B N 1
ATOM 2196 C CA . VAL B 1 135 ? 11.055 9.055 13.703 1 92.5 135 VAL B CA 1
ATOM 2197 C C . VAL B 1 135 ? 12.438 8.562 14.125 1 92.5 135 VAL B C 1
ATOM 2199 O O . VAL B 1 135 ? 12.867 7.477 13.734 1 92.5 135 VAL B O 1
ATOM 2202 N N . SER B 1 136 ? 13.07 9.352 14.922 1 90.94 136 SER B N 1
ATOM 2203 C CA . SER B 1 136 ? 14.398 8.992 15.398 1 90.94 136 SER B CA 1
ATOM 2204 C C . SER B 1 136 ? 14.359 7.715 16.234 1 90.94 136 SER B C 1
ATOM 2206 O O . SER B 1 136 ? 15.25 6.867 16.109 1 90.94 136 SER B O 1
ATOM 2208 N N . GLN B 1 137 ? 13.391 7.598 17.031 1 89.38 137 GLN B N 1
ATOM 2209 C CA . GLN B 1 137 ? 13.242 6.434 17.891 1 89.38 137 GLN B CA 1
ATOM 2210 C C . GLN B 1 137 ? 12.984 5.172 17.078 1 89.38 137 GLN B C 1
ATOM 2212 O O . GLN B 1 137 ? 13.562 4.117 17.344 1 89.38 137 GLN B O 1
ATOM 2217 N N . VAL B 1 138 ? 12.133 5.316 16.156 1 87.19 138 VAL B N 1
ATOM 2218 C CA . VAL B 1 138 ? 11.766 4.172 15.336 1 87.19 138 VAL B CA 1
ATOM 2219 C C . VAL B 1 138 ? 12.961 3.734 14.484 1 87.19 138 VAL B C 1
ATOM 2221 O O . VAL B 1 138 ? 13.172 2.537 14.273 1 87.19 138 VAL B O 1
ATOM 2224 N N . LYS B 1 139 ? 13.766 4.621 13.969 1 83.06 139 LYS B N 1
ATOM 2225 C CA . LYS B 1 139 ? 14.969 4.309 13.203 1 83.06 139 LYS B CA 1
ATOM 2226 C C . LYS B 1 139 ? 15.953 3.494 14.039 1 83.06 139 LYS B C 1
ATOM 2228 O O . LYS B 1 139 ? 16.594 2.58 13.523 1 83.06 139 LYS B O 1
ATOM 2233 N N . GLN B 1 140 ? 15.992 3.885 15.25 1 76.12 140 GLN B N 1
ATOM 2234 C CA . GLN B 1 140 ? 16.922 3.201 16.141 1 76.12 140 GLN B CA 1
ATOM 2235 C C . GLN B 1 140 ? 16.469 1.769 16.422 1 76.12 140 GLN B C 1
ATOM 2237 O O . GLN B 1 140 ? 17.297 0.878 16.609 1 76.12 140 GLN B O 1
ATOM 2242 N N . GLN B 1 141 ? 15.211 1.469 16.344 1 70.94 141 GLN B N 1
ATOM 2243 C CA . GLN B 1 141 ? 14.664 0.141 16.625 1 70.94 141 GLN B CA 1
ATOM 2244 C C . GLN B 1 141 ? 14.852 -0.784 15.422 1 70.94 141 GLN B C 1
ATOM 2246 O O . GLN B 1 141 ? 14.883 -2.008 15.57 1 70.94 141 GLN B O 1
ATOM 2251 N N . THR B 1 142 ? 14.922 -0.264 14.234 1 67.12 142 THR B N 1
ATOM 2252 C CA . THR B 1 142 ? 15.008 -1.092 13.031 1 67.12 142 THR B CA 1
ATOM 2253 C C . THR B 1 142 ? 16.453 -1.312 12.625 1 67.12 142 THR B C 1
ATOM 2255 O O . THR B 1 142 ? 16.75 -2.145 11.766 1 67.12 142 THR B O 1
ATOM 2258 N N . GLN B 1 143 ? 17.469 -0.596 13.273 1 58.91 143 GLN B N 1
ATOM 2259 C CA . GLN B 1 143 ? 18.891 -0.895 13.078 1 58.91 143 GLN B CA 1
ATOM 2260 C C . GLN B 1 143 ? 19.328 -2.066 13.953 1 58.91 143 GLN B C 1
ATOM 2262 O O . GLN B 1 143 ? 18.891 -2.182 15.109 1 58.91 143 GLN B O 1
#

Organism: Pythium oligandrum (NCBI:txid41045)

Sequence (286 aa):
MAEQKLNDAVSKMMDSLDRKVLRDFQKSGYVCAAKCFDNKGWNTEQIQNCVERCQMPMQQVQGYLQNEMQSFQNRLQRCAMECQDRARDSMPSNGNPSEAQMAGIEKDMQKCFNGCVDTHLKLLPTLEKRVTDAVSQVKQQTQMAEQKLNDAVSKMMDSLDRKVLRDFQKSGYVCAAKCFDNKGWNTEQIQNCVERCQMPMQQVQGYLQNEMQSFQNRLQRCAMECQDRARDSMPSNGNPSEAQMAGIEKDMQKCFNGCVDTHLKLLPTLEKRVTDAVSQVKQQTQ

Foldseek 3Di:
DLVVVLVVLLVVLVVCLVVPALVVLVVQLVVQLVVLVVPPPDDPVSSVVSNCLSCVLSVVLVVLLVVLVVVLVVQLVVQLVVLVVVLVVQQDPVNDDDPVSNVVSVVSSVVSNSVSSVVSSVCSVVSSVVSRVSSVVSVVVSD/DLVVVLVVLLVVLVVCLVVPALVVLVVQLVVQLVVLVVPPPDDPVSSVVSNCLSCVLSVVLVVLLVVLVVVLVVQLVVQLVVLVVVLVVQQDPVNDDDPVSNVVSVVSSVVSNSVSSVVSSVCSVVSSVVSRVSSVVSVVVSD

Solvent-accessible surface area (backbone atoms only — not comparable to full-atom values): 15068 Å² total; per-residue (Å²): 111,60,63,55,53,47,52,49,51,51,51,52,49,51,50,48,44,38,71,73,45,48,39,59,53,51,25,51,28,25,48,46,33,26,54,37,58,70,49,79,85,54,52,69,66,56,36,51,52,45,33,46,63,30,47,45,53,57,52,50,47,52,50,49,48,51,50,52,51,49,50,53,50,51,52,50,50,53,46,45,50,52,30,49,52,53,40,58,69,67,46,46,92,84,74,68,60,51,73,68,53,47,52,51,42,52,51,50,34,52,53,40,45,42,52,42,45,56,60,52,59,68,45,48,64,58,52,53,48,50,49,53,50,49,48,54,52,46,54,58,69,76,100,111,60,64,55,53,48,53,50,51,51,50,49,49,51,50,49,44,37,70,72,46,48,40,59,52,52,26,52,28,26,48,47,33,26,53,38,56,71,48,80,85,55,53,70,66,57,36,52,53,44,33,46,63,30,47,46,52,56,52,50,46,52,51,52,47,52,51,52,50,48,50,52,49,51,52,50,49,54,45,46,49,51,30,50,51,52,38,57,68,67,45,48,92,83,72,68,60,51,72,69,53,47,51,51,41,53,52,50,32,50,52,42,45,41,50,43,45,57,59,52,58,68,44,48,66,57,52,51,48,51,47,53,50,48,49,53,54,45,53,58,68,76,102

Nearest PDB structures (foldseek):
  7ajf-assembly1_a  TM=3.813E-01  e=2.599E+00  Bos taurus
  7sqc-assembly1_1X  TM=2.796E-01  e=2.739E+00  Chlamydomonas reinhardtii
  7ajf-assembly1_a  TM=3.816E-01  e=2.599E+00  Bos taurus
  7sqc-assembly1_1X  TM=2.796E-01  e=2.739E+00  Chlamydomonas reinhardtii

Secondary structure (DSSP, 8-state):
-HHHHHHHHHHHHHHHHIIIIIHHHHHHHHHHHHHHTT-TT--HHHHHHHHHHHHHHHHHHHHHHHHHHHHHHHHHHHHHHHHHHHHHHTS-TTS---HHHHHHHHHHHHHHHHHHHHHHHTTHHHHHHHHHHHHHHHHHHH-/-HHHHHHHHHHHHHHHHIIIIIHHHHHHHHHHHHHHTT-TT--HHHHHHHHHHHHHHHHHHHHHHHHHHHHHHHHHHHHHHHHHHHHHHTS-TTS---HHHHHHHHHHHHHHHHHHHHHHHTTHHHHHHHHHHHHHHHHHHH-

pLDDT: mean 92.54, std 5.66, range [58.91, 97.38]